Protein AF-A0A6P0IJS1-F1 (afdb_monomer)

Mean predicted aligned error: 3.38 Å

Structure (mmCIF, N/CA/C/O backbone):
data_AF-A0A6P0IJS1-F1
#
_entry.id   AF-A0A6P0IJS1-F1
#
loop_
_atom_site.group_PDB
_atom_site.id
_atom_site.type_symbol
_atom_site.label_atom_id
_atom_site.label_alt_id
_atom_site.label_comp_id
_atom_site.label_asym_id
_atom_site.label_entity_id
_atom_site.label_seq_id
_atom_site.pdbx_PDB_ins_code
_atom_site.Cartn_x
_atom_site.Cartn_y
_atom_site.Cartn_z
_atom_site.occupancy
_atom_site.B_iso_or_equiv
_atom_site.auth_seq_id
_atom_site.auth_comp_id
_atom_site.auth_asym_id
_atom_site.auth_atom_id
_atom_site.pdbx_PDB_model_num
ATOM 1 N N . MET A 1 1 ? -10.899 16.114 3.703 1.00 77.25 1 MET A N 1
ATOM 2 C CA . MET A 1 1 ? -10.492 16.138 5.123 1.00 77.25 1 MET A CA 1
ATOM 3 C C . MET A 1 1 ? -11.650 16.534 6.023 1.00 77.25 1 MET A C 1
ATOM 5 O O . MET A 1 1 ? -11.999 15.759 6.905 1.00 77.25 1 MET A O 1
ATOM 9 N N . ASP A 1 2 ? -12.315 17.650 5.733 1.00 82.38 2 ASP A N 1
ATOM 10 C CA . ASP A 1 2 ? -13.394 18.212 6.562 1.00 82.38 2 ASP A CA 1
ATOM 11 C C . ASP A 1 2 ? -14.538 17.236 6.866 1.00 82.38 2 ASP A C 1
ATOM 13 O O . ASP A 1 2 ? -14.989 17.153 8.005 1.00 82.38 2 ASP A O 1
ATOM 17 N N . HIS A 1 3 ? -14.951 16.412 5.898 1.00 88.00 3 HIS A N 1
ATOM 18 C CA . HIS A 1 3 ? -15.986 15.394 6.122 1.00 88.00 3 HIS A CA 1
ATOM 19 C C . HIS A 1 3 ? -15.585 14.326 7.154 1.00 88.00 3 HIS A C 1
ATOM 21 O O . HIS A 1 3 ? -16.423 13.889 7.944 1.00 88.00 3 HIS A O 1
ATOM 27 N N . TYR A 1 4 ? -14.312 13.914 7.189 1.00 89.75 4 TYR A N 1
ATOM 28 C CA . TYR A 1 4 ? -13.845 12.951 8.190 1.00 89.75 4 TYR A CA 1
ATOM 29 C C . TYR A 1 4 ? -13.765 13.582 9.577 1.00 89.75 4 TYR A C 1
ATOM 31 O O . TYR A 1 4 ? -14.144 12.926 10.543 1.00 89.75 4 TYR A O 1
ATOM 39 N N . GLN A 1 5 ? -13.364 14.853 9.669 1.00 91.06 5 GLN A N 1
ATOM 40 C CA . GLN A 1 5 ? -13.348 15.585 10.935 1.00 91.06 5 GLN A CA 1
ATOM 41 C C . GLN A 1 5 ? -14.765 15.809 11.484 1.00 91.06 5 GLN A C 1
ATOM 43 O O . GLN A 1 5 ? -15.019 15.579 12.663 1.00 91.06 5 GLN A O 1
ATOM 48 N N . GLN A 1 6 ? -15.716 16.198 10.631 1.00 92.62 6 GLN A N 1
ATOM 49 C CA . GLN A 1 6 ? -17.123 16.336 11.019 1.00 92.62 6 GLN A CA 1
ATOM 50 C C . GLN A 1 6 ? -17.699 15.003 11.510 1.00 92.62 6 GLN A C 1
ATOM 52 O O . GLN A 1 6 ? -18.338 14.946 12.560 1.00 92.62 6 GLN A O 1
ATOM 57 N N . SER A 1 7 ? -17.434 13.914 10.782 1.00 93.56 7 SER A N 1
ATOM 58 C CA . SER A 1 7 ? -17.892 12.586 11.186 1.00 93.56 7 SER A CA 1
ATOM 59 C C . SER A 1 7 ? -17.224 12.101 12.477 1.00 93.56 7 SER A C 1
ATOM 61 O O . SER A 1 7 ? -17.895 11.471 13.290 1.00 93.56 7 SER A O 1
ATOM 63 N N . LEU A 1 8 ? -15.941 12.409 12.696 1.00 94.56 8 LEU A N 1
ATOM 64 C CA . LEU A 1 8 ? -15.242 12.121 13.949 1.00 94.56 8 LEU A CA 1
ATOM 65 C C . LEU A 1 8 ? -15.946 12.790 15.135 1.00 94.56 8 LEU A C 1
ATOM 67 O O . LEU A 1 8 ? -16.280 12.106 16.101 1.00 94.56 8 LEU A O 1
ATOM 71 N N . ASN A 1 9 ? -16.244 14.087 15.024 1.00 95.12 9 ASN A N 1
ATOM 72 C CA . ASN A 1 9 ? -16.931 14.841 16.075 1.00 95.12 9 ASN A CA 1
ATOM 73 C C . ASN A 1 9 ? -18.305 14.230 16.406 1.00 95.12 9 ASN A C 1
ATOM 75 O O . ASN A 1 9 ? -18.663 14.097 17.575 1.00 95.12 9 ASN A O 1
ATOM 79 N N . LEU A 1 10 ? -19.063 13.805 15.387 1.00 96.06 10 LEU A N 1
ATOM 80 C CA . LEU A 1 10 ? -20.353 13.141 15.586 1.00 96.06 10 LEU A CA 1
ATOM 81 C C . LEU A 1 10 ? -20.197 11.810 16.338 1.00 96.06 10 LEU A C 1
ATOM 83 O O . LEU A 1 10 ? -20.911 11.554 17.304 1.00 96.06 10 LEU A O 1
ATOM 87 N N . HIS A 1 11 ? -19.253 10.961 15.929 1.00 96.06 11 HIS A N 1
ATOM 88 C CA . HIS A 1 11 ? -19.038 9.672 16.591 1.00 96.06 11 HIS A CA 1
ATOM 89 C C . HIS A 1 11 ? -18.528 9.826 18.030 1.00 96.06 11 HIS A C 1
ATOM 91 O O . HIS A 1 11 ? -18.897 9.014 18.877 1.00 96.06 11 HIS A O 1
ATOM 97 N N . GLN A 1 12 ? -17.751 10.876 18.325 1.00 95.31 12 GLN A N 1
ATOM 98 C CA . GLN A 1 12 ? -17.344 11.236 19.688 1.00 95.31 12 GLN A CA 1
ATOM 99 C C . GLN A 1 12 ? -18.545 11.588 20.569 1.00 95.31 12 GLN A C 1
ATOM 101 O O . GLN A 1 12 ? -18.655 11.066 21.676 1.00 95.31 12 GLN A O 1
ATOM 106 N N . GLN A 1 13 ? -19.484 12.397 20.068 1.00 96.81 13 GLN A N 1
ATOM 107 C CA . GLN A 1 13 ? -20.720 12.723 20.795 1.00 96.81 13 GLN A CA 1
ATOM 108 C C . GLN A 1 13 ? -21.586 11.484 21.068 1.00 96.81 13 GLN A C 1
ATOM 110 O O . GLN A 1 13 ? -22.277 11.424 22.080 1.00 96.81 13 GLN A O 1
ATOM 115 N N . LEU A 1 14 ? -21.531 10.493 20.176 1.00 96.75 14 LEU A N 1
ATOM 116 C CA . LEU A 1 14 ? -22.277 9.238 20.286 1.00 96.75 14 LEU A CA 1
ATOM 117 C C . LEU A 1 14 ? -21.526 8.131 21.050 1.00 96.75 14 LEU A C 1
ATOM 119 O O . LEU A 1 14 ? -22.075 7.043 21.208 1.00 96.75 14 LEU A O 1
ATOM 123 N N . GLY A 1 15 ? -20.280 8.358 21.483 1.00 95.50 15 GLY A N 1
ATOM 124 C CA . GLY A 1 15 ? -19.464 7.354 22.182 1.00 95.50 15 GLY A CA 1
ATOM 125 C C . GLY A 1 15 ? -19.104 6.118 21.342 1.00 95.50 15 GLY A C 1
ATOM 126 O O . GLY A 1 15 ? -18.872 5.041 21.886 1.00 95.50 15 GLY A O 1
ATOM 127 N N . GLN A 1 16 ? -19.079 6.233 20.011 1.00 97.00 16 GLN A N 1
ATOM 128 C CA . GLN A 1 16 ? -18.877 5.097 19.101 1.00 97.00 16 GLN A CA 1
ATOM 129 C C . GLN A 1 16 ? -17.388 4.833 18.834 1.00 97.00 16 GLN A C 1
ATOM 131 O O . GLN A 1 16 ? -16.893 5.095 17.737 1.00 97.00 16 GLN A O 1
ATOM 136 N N . ASN A 1 17 ? -16.673 4.308 19.831 1.00 97.62 17 ASN A N 1
ATOM 137 C CA . ASN A 1 17 ? -15.211 4.139 19.818 1.00 97.62 17 ASN A CA 1
ATOM 138 C C . ASN A 1 17 ? -14.652 3.460 18.559 1.00 97.62 17 ASN A C 1
ATOM 140 O O . ASN A 1 17 ? -13.644 3.912 18.016 1.00 97.62 17 ASN A O 1
ATOM 144 N N . GLU A 1 18 ? -15.307 2.415 18.052 1.00 97.25 18 GLU A N 1
ATOM 145 C CA . GLU A 1 18 ? -14.860 1.733 16.832 1.00 97.25 18 GLU A CA 1
ATOM 146 C C . GLU A 1 18 ? -14.867 2.671 15.612 1.00 97.25 18 GLU A C 1
ATOM 148 O O . GLU A 1 18 ? -13.894 2.742 14.854 1.00 97.25 18 GLU A O 1
ATOM 153 N N . ASN A 1 19 ? -15.934 3.461 15.463 1.00 97.25 19 ASN A N 1
ATOM 154 C CA . ASN A 1 19 ? -16.057 4.450 14.396 1.00 97.25 19 ASN A CA 1
ATOM 155 C C . ASN A 1 19 ? -15.086 5.617 14.594 1.00 97.25 19 ASN A C 1
ATOM 157 O O . ASN A 1 19 ? -14.505 6.089 13.619 1.00 97.25 19 ASN A O 1
ATOM 161 N N . ILE A 1 20 ? -14.867 6.056 15.836 1.00 98.00 20 ILE A N 1
ATOM 162 C CA . ILE A 1 20 ? -13.881 7.094 16.174 1.00 98.00 20 ILE A CA 1
ATOM 163 C C . ILE A 1 20 ? -12.482 6.652 15.715 1.00 98.00 20 ILE A C 1
ATOM 165 O O . ILE A 1 20 ? -11.828 7.386 14.973 1.00 98.00 20 ILE A O 1
ATOM 169 N N . ALA A 1 21 ? -12.055 5.432 16.065 1.00 98.06 21 ALA A N 1
ATOM 170 C CA . ALA A 1 21 ? -10.770 4.880 15.629 1.00 98.06 21 ALA A CA 1
ATOM 171 C C . ALA A 1 21 ? -10.661 4.827 14.096 1.00 98.06 21 ALA A C 1
ATOM 173 O O . ALA A 1 21 ?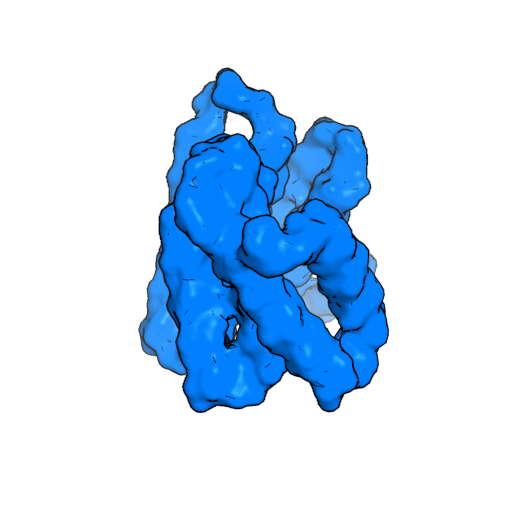 -9.662 5.258 13.518 1.00 98.06 21 ALA A O 1
ATOM 174 N N . ASN A 1 22 ? -11.717 4.372 13.415 1.00 97.38 22 ASN A N 1
ATOM 175 C CA . ASN A 1 22 ? -11.756 4.351 11.953 1.00 97.38 22 ASN A CA 1
ATOM 176 C C . ASN A 1 22 ? -11.583 5.761 11.358 1.00 97.38 22 ASN A C 1
ATOM 178 O O . ASN A 1 22 ? -10.784 5.948 10.438 1.00 97.38 22 ASN A O 1
ATOM 182 N N . ARG A 1 23 ? -12.270 6.778 11.897 1.00 97.75 23 ARG A N 1
ATOM 183 C CA . ARG A 1 23 ? -12.142 8.162 11.409 1.00 97.75 23 ARG A CA 1
ATOM 184 C C . ARG A 1 23 ? -10.746 8.724 11.601 1.00 97.75 23 ARG A C 1
ATOM 186 O O . ARG A 1 23 ? -10.221 9.306 10.655 1.00 97.75 23 ARG A O 1
ATOM 193 N N . TYR A 1 24 ? -10.125 8.483 12.747 1.00 98.56 24 TYR A N 1
ATOM 194 C CA . TYR A 1 24 ? -8.739 8.874 12.978 1.00 98.56 24 TYR A CA 1
ATOM 195 C C . TYR A 1 24 ? -7.778 8.266 11.950 1.00 98.56 24 TYR A C 1
ATOM 197 O O . TYR A 1 24 ? -7.007 8.994 11.322 1.00 98.56 24 TYR A O 1
ATOM 205 N N . ARG A 1 25 ? -7.894 6.963 11.660 1.00 98.31 25 ARG A N 1
ATOM 206 C CA . ARG A 1 25 ? -7.097 6.333 10.595 1.00 98.31 25 ARG A CA 1
ATOM 207 C C . ARG A 1 25 ? -7.374 6.943 9.219 1.00 98.31 25 ARG A C 1
ATOM 209 O O . ARG A 1 25 ? -6.444 7.152 8.443 1.00 98.31 25 ARG A O 1
ATOM 216 N N . LYS A 1 26 ? -8.635 7.236 8.882 1.00 97.94 26 LYS A N 1
ATOM 217 C CA . LYS A 1 26 ? -8.994 7.858 7.590 1.00 97.94 26 LYS A CA 1
ATOM 218 C C . LYS A 1 26 ? -8.426 9.273 7.448 1.00 97.94 26 LYS A C 1
ATOM 220 O O . LYS A 1 26 ? -7.997 9.629 6.348 1.00 97.94 26 LYS A O 1
ATOM 225 N N . ILE A 1 27 ? -8.380 10.045 8.533 1.00 98.19 27 ILE A N 1
ATOM 226 C CA . ILE A 1 27 ? -7.698 11.346 8.580 1.00 98.19 27 ILE A CA 1
ATOM 227 C C . ILE A 1 27 ? -6.200 11.145 8.330 1.00 98.19 27 ILE A C 1
ATOM 229 O O . ILE A 1 27 ? -5.675 11.718 7.377 1.00 98.19 27 ILE A O 1
ATOM 233 N N . GLY A 1 28 ? -5.546 10.247 9.071 1.00 98.12 28 GLY A N 1
ATOM 234 C CA . GLY A 1 28 ? -4.112 10.002 8.903 1.00 98.12 28 GLY A CA 1
ATOM 235 C C . GLY A 1 28 ? -3.720 9.517 7.505 1.00 98.12 28 GLY A C 1
ATOM 236 O O . GLY A 1 28 ? -2.767 10.017 6.909 1.00 98.12 28 GLY A O 1
ATOM 237 N N . ASN A 1 29 ? 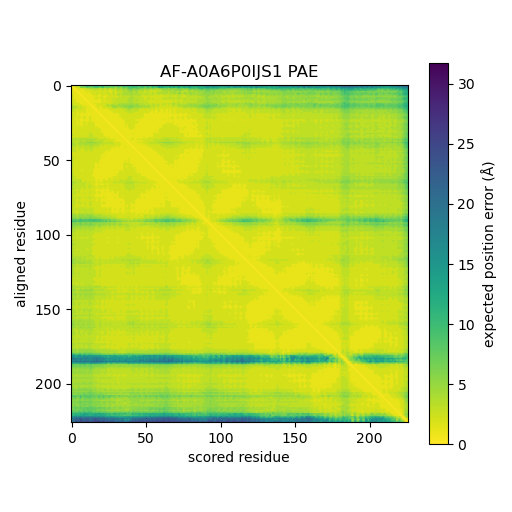-4.517 8.630 6.904 1.00 97.44 29 ASN A N 1
ATOM 238 C CA . ASN A 1 29 ? -4.325 8.214 5.513 1.00 97.44 29 ASN A CA 1
ATOM 239 C C . ASN A 1 29 ? -4.511 9.364 4.519 1.00 97.44 29 ASN A C 1
ATOM 241 O O . ASN A 1 29 ? -3.788 9.451 3.531 1.00 97.44 29 ASN A O 1
ATOM 245 N N . SER A 1 30 ? -5.460 10.262 4.770 1.00 97.25 30 SER A N 1
ATOM 246 C CA . SER A 1 30 ? -5.662 11.430 3.912 1.00 97.25 30 SER A CA 1
ATOM 247 C C . SER A 1 30 ? -4.491 12.414 4.019 1.00 97.25 30 SER A C 1
ATOM 249 O O . SER A 1 30 ? -4.073 12.963 3.005 1.00 97.25 30 SER A O 1
ATOM 251 N N . GLN A 1 31 ? -3.919 12.593 5.215 1.00 98.06 31 GLN A N 1
ATOM 252 C CA . GLN A 1 31 ? -2.675 13.344 5.433 1.00 98.06 31 GLN A CA 1
ATOM 253 C C . GLN A 1 31 ? -1.501 12.725 4.674 1.00 98.06 31 GLN A C 1
ATOM 255 O O . GLN A 1 31 ? -0.791 13.440 3.973 1.00 98.06 31 GLN A O 1
ATOM 260 N N . ARG A 1 32 ? -1.338 11.399 4.746 1.00 97.94 32 ARG A N 1
ATOM 261 C CA . ARG A 1 32 ? -0.319 10.661 3.986 1.00 97.94 32 ARG A CA 1
ATOM 262 C C . ARG A 1 32 ? -0.458 10.886 2.476 1.00 97.94 32 ARG A C 1
ATOM 264 O O . ARG A 1 32 ? 0.524 11.196 1.807 1.00 97.94 32 ARG A O 1
ATOM 271 N N . LEU A 1 33 ? -1.673 10.763 1.938 1.00 96.38 33 LEU A N 1
ATOM 272 C CA . LEU A 1 33 ? -1.940 10.979 0.512 1.00 96.38 33 LEU A CA 1
ATOM 273 C C . LEU A 1 33 ? -1.728 12.437 0.090 1.00 96.38 33 LEU A C 1
ATOM 275 O O . LEU A 1 33 ? -1.226 12.687 -1.004 1.00 96.38 33 LEU A O 1
ATOM 279 N N . LEU A 1 34 ? -2.083 13.398 0.945 1.00 97.25 34 LEU A N 1
ATOM 280 C CA . LEU A 1 34 ? -1.808 14.807 0.685 1.00 97.25 34 LEU A CA 1
ATOM 281 C C . LEU A 1 34 ? -0.297 15.058 0.662 1.00 97.25 34 LEU A C 1
ATOM 283 O O . LEU A 1 34 ? 0.207 15.584 -0.322 1.00 97.25 34 LEU A O 1
ATOM 287 N N . ALA A 1 35 ? 0.434 14.562 1.664 1.00 97.75 35 ALA A N 1
ATOM 288 C CA . ALA A 1 35 ? 1.885 14.685 1.751 1.00 97.75 35 ALA A CA 1
ATOM 289 C C . ALA A 1 35 ? 2.612 14.085 0.542 1.00 97.75 35 ALA A C 1
ATOM 291 O O . ALA A 1 35 ? 3.626 14.629 0.114 1.00 97.75 35 ALA A O 1
ATOM 292 N N . ARG A 1 36 ? 2.109 12.988 -0.042 1.00 95.81 36 ARG A N 1
ATOM 293 C CA . ARG A 1 36 ? 2.656 12.408 -1.283 1.00 95.81 36 ARG A CA 1
ATOM 294 C C . ARG A 1 36 ? 2.577 13.385 -2.463 1.00 95.81 36 ARG A C 1
ATOM 296 O O . ARG A 1 36 ? 3.493 13.426 -3.278 1.00 95.81 36 ARG A O 1
ATOM 303 N N . ASN A 1 37 ? 1.525 14.197 -2.521 1.00 95.75 37 ASN A N 1
ATOM 304 C CA . ASN A 1 37 ? 1.293 15.169 -3.591 1.00 95.75 37 ASN A CA 1
ATOM 305 C C . ASN A 1 37 ? 1.822 16.579 -3.272 1.00 95.75 37 ASN A C 1
ATOM 307 O O . ASN A 1 37 ? 1.849 17.426 -4.160 1.00 95.75 37 ASN A O 1
ATOM 311 N N . THR A 1 38 ? 2.257 16.836 -2.038 1.00 97.69 38 THR A N 1
ATOM 312 C CA . THR A 1 38 ? 2.873 18.103 -1.629 1.00 97.69 38 THR A CA 1
ATOM 313 C C . THR A 1 38 ? 4.336 18.167 -2.096 1.00 97.69 38 THR A C 1
ATOM 315 O O . THR A 1 38 ? 5.134 17.311 -1.696 1.00 97.69 38 THR A O 1
ATOM 318 N N . PRO A 1 39 ? 4.727 19.152 -2.932 1.00 95.88 39 PRO A N 1
ATOM 319 C CA . PRO A 1 39 ? 6.111 19.284 -3.392 1.00 95.88 39 PRO A CA 1
ATOM 320 C C . PRO A 1 39 ? 7.074 19.753 -2.298 1.00 95.88 39 PRO A C 1
ATOM 322 O O . PRO A 1 39 ? 8.222 19.313 -2.274 1.00 95.88 39 PRO A O 1
ATOM 325 N N . ASP A 1 40 ? 6.620 20.634 -1.400 1.00 97.81 40 ASP A N 1
ATOM 326 C CA . ASP A 1 40 ? 7.446 21.139 -0.305 1.00 97.81 40 ASP A CA 1
ATOM 327 C C . ASP A 1 40 ? 7.689 20.049 0.747 1.00 97.81 40 ASP A C 1
ATOM 329 O O . ASP A 1 40 ? 6.761 19.520 1.362 1.00 97.81 40 ASP A O 1
ATOM 333 N N . THR A 1 41 ? 8.959 19.706 0.960 1.00 96.56 41 THR A N 1
ATOM 334 C CA . THR A 1 41 ? 9.350 18.640 1.889 1.00 96.56 41 THR A CA 1
ATOM 335 C C . THR A 1 41 ? 8.978 18.963 3.335 1.00 96.56 41 THR A C 1
ATOM 337 O O . THR A 1 41 ? 8.605 18.056 4.077 1.00 96.56 41 THR A O 1
ATOM 340 N N . THR A 1 42 ? 9.054 20.228 3.753 1.00 97.19 42 THR A N 1
ATOM 341 C CA . THR A 1 42 ? 8.759 20.621 5.139 1.00 97.19 42 THR A CA 1
ATOM 342 C C . THR A 1 42 ? 7.270 20.467 5.429 1.00 97.19 42 THR A C 1
ATOM 344 O O . THR A 1 42 ? 6.889 19.863 6.432 1.00 97.19 42 THR A O 1
ATOM 347 N N . GLU A 1 43 ? 6.424 20.949 4.523 1.00 98.19 43 GLU A N 1
ATOM 348 C CA . GLU A 1 43 ? 4.975 20.804 4.584 1.00 98.19 43 GLU A CA 1
ATOM 349 C C . GLU A 1 43 ? 4.560 19.329 4.494 1.00 98.19 43 GLU A C 1
ATOM 351 O O . GLU A 1 43 ? 3.752 18.865 5.301 1.00 98.19 43 GLU A O 1
ATOM 356 N N . ALA A 1 44 ? 5.162 18.552 3.587 1.00 98.31 44 ALA A N 1
ATOM 357 C CA . ALA A 1 44 ? 4.907 17.117 3.482 1.00 98.31 44 ALA A CA 1
ATOM 358 C C . ALA A 1 44 ? 5.253 16.378 4.786 1.00 98.31 44 ALA A C 1
ATOM 360 O O . ALA A 1 44 ? 4.456 15.577 5.276 1.00 98.31 44 ALA A O 1
ATOM 361 N N . LEU A 1 45 ? 6.410 16.663 5.392 1.00 98.06 45 LEU A N 1
ATOM 362 C CA . LEU A 1 45 ? 6.799 16.074 6.676 1.00 98.06 45 LEU A CA 1
ATOM 363 C C . LEU A 1 45 ? 5.873 16.518 7.815 1.00 98.06 45 LEU A C 1
ATOM 365 O O . LEU A 1 45 ? 5.540 15.700 8.673 1.00 98.06 45 LEU A O 1
ATOM 369 N N . HIS A 1 46 ? 5.406 17.768 7.808 1.00 98.38 46 HIS A N 1
ATOM 370 C CA . HIS A 1 46 ? 4.420 18.246 8.775 1.00 98.38 46 HIS A CA 1
ATOM 371 C C . HIS A 1 46 ? 3.102 17.464 8.674 1.00 98.38 46 HIS A C 1
ATOM 373 O O . HIS A 1 46 ? 2.606 16.963 9.685 1.00 98.38 46 HIS A O 1
ATOM 379 N N . LEU A 1 47 ? 2.577 17.286 7.459 1.00 98.56 47 LEU A N 1
ATOM 380 C CA . LEU A 1 47 ? 1.380 16.484 7.197 1.00 98.56 47 LEU A CA 1
ATOM 381 C C . LEU A 1 47 ? 1.550 15.033 7.659 1.00 98.56 47 LEU A C 1
ATOM 383 O O . LEU A 1 47 ? 0.649 14.480 8.287 1.00 98.56 47 LEU A O 1
ATOM 387 N N . LEU A 1 48 ? 2.709 14.422 7.400 1.00 98.56 48 LEU A N 1
ATOM 388 C CA . LEU A 1 48 ? 3.003 13.059 7.850 1.00 98.56 48 LEU A CA 1
ATOM 389 C C . LEU A 1 48 ? 3.050 12.959 9.378 1.00 98.56 48 LEU A C 1
ATOM 391 O O . LEU A 1 48 ? 2.527 12.000 9.932 1.00 98.56 48 LEU A O 1
ATOM 395 N N . SER A 1 49 ? 3.609 13.949 10.076 1.00 98.50 49 SER A N 1
ATOM 396 C CA . SER A 1 49 ? 3.587 13.990 11.546 1.00 98.50 49 SER A CA 1
ATOM 397 C C . SER A 1 49 ? 2.168 14.120 12.109 1.00 98.50 49 SER A C 1
ATOM 399 O O . SER A 1 49 ? 1.827 13.444 13.077 1.00 98.50 49 SER A O 1
ATOM 401 N N . GLN A 1 50 ? 1.303 14.924 11.485 1.00 98.50 50 GLN A N 1
ATOM 402 C CA . GLN A 1 50 ? -0.114 14.974 11.870 1.00 98.50 50 GLN A CA 1
ATOM 403 C C . GLN A 1 50 ? -0.839 13.647 11.573 1.00 98.50 50 GLN A C 1
ATOM 405 O O . GLN A 1 50 ? -1.708 13.216 12.338 1.00 98.50 50 GLN A O 1
ATOM 410 N N . GLY A 1 51 ? -0.468 12.985 10.473 1.00 98.56 51 GLY A N 1
ATOM 411 C CA . GLY A 1 51 ? -0.992 11.673 10.108 1.00 98.56 51 GLY A CA 1
ATOM 412 C C . GLY A 1 51 ? -0.614 10.589 11.104 1.00 98.56 51 GLY A C 1
ATOM 413 O O . GLY A 1 51 ? -1.471 9.806 11.507 1.00 98.56 51 GLY A O 1
ATOM 414 N N . GLU A 1 52 ? 0.635 10.593 11.556 1.00 98.69 52 GLU A N 1
ATOM 415 C CA . GLU A 1 52 ? 1.140 9.685 12.582 1.00 98.69 52 GLU A CA 1
ATOM 416 C C . GLU A 1 52 ? 0.386 9.872 13.899 1.00 98.69 52 GLU A C 1
ATOM 418 O O . GLU A 1 52 ? -0.079 8.891 14.470 1.00 98.69 52 GLU A O 1
ATOM 423 N N . GLN A 1 53 ? 0.169 11.118 14.335 1.00 98.62 53 GLN A N 1
ATOM 424 C CA . GLN A 1 53 ? -0.632 11.410 15.530 1.00 98.62 53 GLN A CA 1
ATOM 425 C C . GLN A 1 53 ? -2.062 10.871 15.406 1.00 98.62 53 GLN A C 1
ATOM 427 O O . GLN A 1 53 ? -2.562 10.214 16.319 1.00 98.62 53 GLN A O 1
ATOM 432 N N . SER A 1 54 ? -2.707 11.100 14.259 1.00 98.56 54 SER A N 1
ATOM 433 C CA . SER A 1 54 ? -4.070 10.622 14.010 1.00 98.56 54 SER A CA 1
ATOM 434 C C . SER A 1 54 ? -4.136 9.092 14.035 1.00 98.56 54 SER A C 1
ATOM 436 O O . SER A 1 54 ? -4.993 8.516 14.699 1.00 98.56 54 SER A O 1
ATOM 438 N N . ILE A 1 55 ? -3.210 8.402 13.362 1.00 98.81 55 ILE A N 1
ATOM 439 C CA . ILE A 1 55 ? -3.167 6.933 13.379 1.00 98.81 55 ILE A CA 1
ATOM 440 C C . ILE A 1 55 ? -2.826 6.412 14.783 1.00 98.81 55 ILE A C 1
ATOM 442 O O . ILE A 1 55 ? -3.427 5.432 15.217 1.00 98.81 55 ILE A O 1
ATOM 446 N N . GLY A 1 56 ? -1.958 7.097 15.531 1.00 98.75 56 GLY A N 1
ATOM 447 C CA . GLY A 1 56 ? -1.666 6.795 16.933 1.00 98.75 56 GLY A CA 1
ATOM 448 C C . GLY A 1 56 ? -2.927 6.781 17.801 1.00 98.75 56 GLY A C 1
ATOM 449 O O . GLY A 1 56 ? -3.183 5.796 18.492 1.00 98.75 56 GLY A O 1
ATOM 450 N N . GLN A 1 57 ? -3.790 7.795 17.673 1.00 98.69 57 GLN A N 1
ATOM 451 C CA . GLN A 1 57 ? -5.082 7.828 18.374 1.00 98.69 57 GLN A CA 1
ATOM 452 C C . GLN A 1 57 ? -5.997 6.665 17.962 1.00 98.69 57 GLN A C 1
ATOM 454 O O . GLN A 1 57 ? -6.658 6.055 18.806 1.00 98.69 57 GLN A O 1
ATOM 459 N N . ALA A 1 58 ? -6.018 6.308 16.673 1.00 98.69 58 ALA A N 1
ATOM 460 C CA . ALA A 1 58 ? -6.763 5.142 16.204 1.00 98.69 58 ALA A CA 1
ATOM 461 C C . ALA A 1 58 ? -6.253 3.840 16.848 1.00 98.69 58 ALA A C 1
ATOM 463 O O . ALA A 1 58 ? -7.062 3.013 17.280 1.00 98.69 58 ALA A O 1
ATOM 464 N N . ILE A 1 59 ? -4.927 3.670 16.941 1.00 98.69 59 ILE A N 1
ATOM 465 C CA . ILE A 1 59 ? -4.284 2.517 17.583 1.00 98.69 59 ILE A CA 1
ATOM 466 C C . ILE A 1 59 ? -4.678 2.457 19.058 1.00 98.69 59 ILE A C 1
ATOM 468 O O . ILE A 1 59 ? -5.190 1.424 19.486 1.00 98.69 59 ILE A O 1
ATOM 472 N N . GLU A 1 60 ? -4.523 3.544 19.813 1.00 98.62 60 GLU A N 1
ATOM 473 C CA . GLU A 1 60 ? -4.863 3.598 21.242 1.00 98.62 60 GLU A CA 1
ATOM 474 C C . GLU A 1 60 ? -6.310 3.175 21.509 1.00 98.62 60 GLU A C 1
ATOM 476 O O . GLU A 1 60 ? -6.555 2.261 22.300 1.00 98.62 60 GLU A O 1
ATOM 481 N N . ILE A 1 61 ? -7.269 3.763 20.786 1.00 98.62 61 ILE A N 1
ATOM 482 C CA . ILE A 1 61 ? -8.691 3.431 20.934 1.00 98.62 61 ILE A CA 1
ATOM 483 C C . ILE A 1 61 ? -8.939 1.965 20.570 1.00 98.62 61 ILE A C 1
ATOM 485 O O . ILE A 1 61 ? -9.616 1.245 21.306 1.00 98.62 61 ILE A O 1
ATOM 489 N N . SER A 1 62 ? -8.385 1.499 19.448 1.00 98.50 62 SER A N 1
ATOM 490 C CA . SER A 1 62 ? -8.588 0.121 18.991 1.00 98.50 62 SER A CA 1
ATOM 491 C C . SER A 1 62 ? -7.974 -0.922 19.929 1.00 98.50 62 SER A C 1
ATOM 493 O O . SER A 1 62 ? -8.550 -1.996 20.084 1.00 98.50 62 SER A O 1
ATOM 495 N N . LYS A 1 63 ? -6.855 -0.611 20.596 1.00 98.25 63 LYS A N 1
ATOM 496 C CA . LYS A 1 63 ? -6.240 -1.476 21.614 1.00 98.25 63 LYS A CA 1
ATOM 497 C C . LYS A 1 63 ? -7.048 -1.487 22.903 1.00 98.25 63 LYS A C 1
ATOM 499 O O . LYS A 1 63 ? -7.313 -2.562 23.427 1.00 98.25 63 LYS A O 1
ATOM 504 N N . ALA A 1 64 ? -7.485 -0.321 23.380 1.00 98.38 64 ALA A N 1
ATOM 505 C CA . ALA A 1 64 ? -8.263 -0.205 24.614 1.00 98.38 64 ALA A CA 1
ATOM 506 C C . ALA A 1 64 ? -9.612 -0.946 24.558 1.00 98.38 64 ALA A C 1
ATOM 508 O O . ALA A 1 64 ? -10.128 -1.356 25.593 1.00 98.38 64 ALA A O 1
ATOM 509 N N . ASN A 1 65 ? -10.172 -1.124 23.358 1.00 98.00 65 ASN A N 1
ATOM 510 C CA . ASN A 1 65 ? -11.466 -1.775 23.141 1.00 98.00 65 ASN A CA 1
ATOM 511 C C . ASN A 1 65 ? -11.350 -3.138 22.422 1.00 98.00 65 ASN A C 1
ATOM 513 O O . ASN A 1 65 ? -12.361 -3.699 22.015 1.00 98.00 65 ASN A O 1
ATOM 517 N N . ASP A 1 66 ? -10.129 -3.649 22.231 1.00 97.62 66 ASP A N 1
ATOM 518 C CA . ASP A 1 66 ? -9.820 -4.915 21.549 1.00 97.62 66 ASP A CA 1
ATOM 519 C C . ASP A 1 66 ? -10.399 -5.084 20.124 1.00 97.62 66 ASP A C 1
ATOM 521 O O . ASP A 1 66 ? -10.718 -6.179 19.664 1.00 97.62 66 ASP A O 1
ATOM 525 N N . TYR A 1 67 ? -10.493 -3.990 19.364 1.00 98.00 67 TYR A N 1
ATOM 526 C CA . TYR A 1 67 ? -10.937 -4.016 17.968 1.00 98.00 67 TYR A CA 1
ATOM 527 C C . TYR A 1 67 ? -9.822 -4.516 17.037 1.00 98.00 67 TYR A C 1
ATOM 529 O O . TYR A 1 67 ? -9.168 -3.718 16.361 1.00 98.00 67 TYR A O 1
ATOM 537 N N . LYS A 1 68 ? -9.586 -5.834 16.990 1.00 97.81 68 LYS A N 1
ATOM 538 C CA . LYS A 1 68 ? -8.472 -6.452 16.240 1.00 97.81 68 LYS A CA 1
ATOM 539 C C . LYS A 1 68 ? -8.414 -6.064 14.762 1.00 97.81 68 LYS A C 1
ATOM 541 O O . LYS A 1 68 ? -7.346 -5.700 14.282 1.00 97.81 68 LYS A O 1
ATOM 546 N N . ALA A 1 69 ? -9.549 -6.063 14.062 1.00 96.31 69 ALA A N 1
ATOM 547 C CA . ALA A 1 69 ? -9.591 -5.661 12.654 1.00 96.31 69 ALA A CA 1
ATOM 548 C C . ALA A 1 69 ? -9.167 -4.192 12.470 1.00 96.31 69 ALA A C 1
ATOM 550 O O . ALA A 1 69 ? -8.420 -3.859 11.550 1.00 96.31 69 ALA A O 1
ATOM 551 N N . ASN A 1 70 ? -9.578 -3.298 13.377 1.00 97.38 70 ASN A N 1
ATOM 552 C CA . ASN A 1 70 ? -9.117 -1.910 13.357 1.00 97.38 70 ASN A CA 1
ATOM 553 C C . ASN A 1 70 ? -7.630 -1.803 13.698 1.00 97.38 70 ASN A C 1
ATOM 555 O O . ASN A 1 70 ? -6.929 -1.079 13.003 1.00 97.38 70 ASN A O 1
ATOM 559 N N . GLN A 1 71 ? -7.138 -2.532 14.706 1.00 98.50 71 GLN A N 1
ATOM 560 C CA . GLN A 1 71 ? -5.707 -2.572 15.031 1.00 98.50 71 GLN A CA 1
ATOM 561 C C . GLN A 1 71 ? -4.889 -2.965 13.799 1.00 98.50 71 GLN A C 1
ATOM 563 O O . GLN A 1 71 ? -3.943 -2.262 13.456 1.00 98.50 71 GLN A O 1
ATOM 568 N N . ALA A 1 72 ? -5.307 -4.015 13.090 1.00 98.44 72 ALA A N 1
ATOM 569 C CA . ALA A 1 72 ? -4.643 -4.494 11.888 1.00 98.44 72 ALA A CA 1
ATOM 570 C C . ALA A 1 72 ? -4.512 -3.390 10.826 1.00 98.44 72 ALA A C 1
ATOM 572 O O . ALA A 1 72 ? -3.406 -3.023 10.436 1.00 98.44 72 ALA A O 1
ATOM 573 N N . ASN A 1 73 ? -5.642 -2.775 10.465 1.00 97.81 73 ASN A N 1
ATOM 574 C CA . ASN A 1 73 ? -5.704 -1.669 9.508 1.00 97.81 73 ASN A CA 1
ATOM 575 C C . ASN A 1 73 ? -4.939 -0.413 9.964 1.00 97.81 73 ASN A C 1
ATOM 577 O O . ASN A 1 73 ? -4.473 0.375 9.143 1.00 97.81 73 ASN A O 1
ATOM 581 N N . ASN A 1 74 ? -4.881 -0.150 11.271 1.00 98.56 74 ASN A N 1
ATOM 582 C CA . ASN A 1 74 ? -4.167 1.002 11.815 1.00 98.56 74 ASN A CA 1
ATOM 583 C C . ASN A 1 74 ? -2.651 0.789 11.722 1.00 98.56 74 ASN A C 1
ATOM 585 O O . ASN A 1 74 ? -1.933 1.705 11.329 1.00 98.56 74 ASN A O 1
ATOM 589 N N . TYR A 1 75 ? -2.179 -0.420 12.032 1.00 98.81 75 TYR A N 1
ATOM 590 C CA . TYR A 1 75 ? -0.772 -0.789 11.920 1.00 98.81 75 TYR A CA 1
ATOM 591 C C . TYR A 1 75 ? -0.288 -0.786 10.463 1.00 98.81 75 TYR A C 1
ATOM 593 O O . TYR A 1 75 ? 0.754 -0.194 10.181 1.00 98.81 75 TYR A O 1
ATOM 601 N N . THR A 1 76 ? -1.055 -1.333 9.511 1.00 98.31 76 THR A N 1
ATOM 602 C CA . THR A 1 76 ? -0.672 -1.251 8.087 1.00 98.31 76 THR A CA 1
ATOM 603 C C . THR A 1 76 ? -0.631 0.196 7.587 1.00 98.31 76 THR A C 1
ATOM 605 O O . THR A 1 76 ? 0.344 0.602 6.950 1.00 98.31 76 THR A O 1
ATOM 608 N N . ALA A 1 77 ? -1.620 1.019 7.959 1.00 98.44 77 ALA A N 1
ATOM 609 C CA . ALA A 1 77 ? -1.644 2.441 7.619 1.00 98.44 77 ALA A CA 1
ATOM 610 C C . ALA A 1 77 ? -0.437 3.205 8.189 1.00 98.44 77 ALA A C 1
ATOM 612 O O . ALA A 1 77 ? 0.116 4.072 7.507 1.00 98.44 77 ALA A O 1
ATOM 613 N N . LEU A 1 78 ? -0.013 2.881 9.415 1.00 98.81 78 LEU A N 1
ATOM 614 C CA . LEU A 1 78 ? 1.164 3.488 10.031 1.00 98.81 78 LEU A CA 1
ATOM 615 C C . LEU A 1 78 ? 2.452 3.077 9.306 1.00 98.81 78 LEU A C 1
ATOM 617 O O . LEU A 1 78 ? 3.284 3.935 9.022 1.00 98.81 78 LEU A O 1
ATOM 621 N N . GLY A 1 79 ? 2.580 1.804 8.917 1.00 98.62 79 GLY A N 1
ATOM 622 C CA . GLY A 1 79 ? 3.670 1.338 8.057 1.00 98.62 79 GLY A CA 1
ATOM 623 C C . GLY A 1 79 ? 3.746 2.156 6.765 1.00 98.62 79 GLY A C 1
ATOM 624 O O . GLY A 1 79 ? 4.752 2.805 6.488 1.00 98.62 79 GLY A O 1
ATOM 625 N N . LEU A 1 80 ? 2.649 2.243 6.012 1.00 98.56 80 LEU A N 1
ATOM 626 C CA . LEU A 1 80 ? 2.614 3.037 4.779 1.00 98.56 80 LEU A CA 1
ATOM 627 C C . LEU A 1 80 ? 2.947 4.518 5.012 1.00 98.56 80 LEU A C 1
ATOM 629 O O . LEU A 1 80 ? 3.593 5.133 4.163 1.00 98.56 80 LEU A O 1
ATOM 633 N N . LEU A 1 81 ? 2.568 5.104 6.150 1.00 98.75 81 LEU A N 1
ATOM 634 C CA . LEU A 1 81 ? 2.968 6.468 6.503 1.00 98.75 81 LEU A CA 1
ATOM 635 C C . LEU A 1 81 ? 4.489 6.603 6.642 1.00 98.75 81 LEU A C 1
ATOM 637 O O . LEU A 1 81 ? 5.062 7.548 6.095 1.00 98.75 81 LEU A O 1
ATOM 641 N N . TYR A 1 82 ? 5.148 5.649 7.302 1.00 98.69 82 TYR A N 1
ATOM 642 C CA . TYR A 1 82 ? 6.608 5.624 7.395 1.00 98.69 82 TYR A CA 1
ATOM 643 C C . TYR A 1 82 ? 7.279 5.480 6.026 1.00 98.69 82 TYR A C 1
ATOM 645 O O . TYR A 1 82 ? 8.266 6.168 5.779 1.00 98.69 82 TYR A O 1
ATOM 653 N N . SER A 1 83 ? 6.722 4.697 5.094 1.00 98.31 83 SER A N 1
ATOM 654 C CA . SER A 1 83 ? 7.264 4.630 3.724 1.00 98.31 83 SER A CA 1
ATOM 655 C C . SER A 1 83 ? 7.229 5.984 3.001 1.00 98.31 83 SER A C 1
ATOM 657 O O . SER A 1 83 ? 8.207 6.373 2.360 1.00 98.31 83 SER A O 1
ATOM 659 N N . GLU A 1 84 ? 6.152 6.761 3.160 1.00 98.06 84 GLU A N 1
ATOM 660 C CA . GLU A 1 84 ? 6.067 8.096 2.555 1.00 98.06 84 GLU A CA 1
ATOM 661 C C . GLU A 1 84 ? 6.999 9.093 3.243 1.00 98.06 84 GLU A C 1
ATOM 663 O O . GLU A 1 84 ? 7.552 9.973 2.587 1.00 98.06 84 GLU A O 1
ATOM 668 N N . ARG A 1 85 ? 7.240 8.942 4.549 1.00 98.12 85 ARG A N 1
ATOM 669 C CA . ARG A 1 85 ? 8.262 9.725 5.253 1.00 98.12 85 ARG A CA 1
ATOM 670 C C . ARG A 1 85 ? 9.661 9.392 4.749 1.00 98.12 85 ARG A C 1
ATOM 672 O O . ARG A 1 85 ? 10.415 10.306 4.433 1.00 98.12 85 ARG A O 1
ATOM 679 N N . LEU A 1 86 ? 9.985 8.110 4.608 1.00 98.06 86 LEU A N 1
ATOM 680 C CA . LEU A 1 86 ? 11.263 7.632 4.080 1.00 98.06 86 LEU A CA 1
ATOM 681 C C . LEU A 1 86 ? 11.542 8.158 2.666 1.00 98.06 86 LEU A C 1
ATOM 683 O O . LEU A 1 86 ? 12.675 8.528 2.375 1.00 98.06 86 LEU A O 1
ATOM 687 N N . ARG A 1 87 ? 10.511 8.301 1.820 1.00 96.31 87 ARG A N 1
ATOM 688 C CA . ARG A 1 87 ? 10.620 8.941 0.494 1.00 96.31 87 ARG A CA 1
ATOM 689 C C . ARG A 1 87 ? 11.113 10.397 0.559 1.00 96.31 87 ARG A C 1
ATOM 691 O O . ARG A 1 87 ? 11.678 10.896 -0.409 1.00 96.31 87 ARG A O 1
ATOM 698 N N . ARG A 1 88 ? 10.860 11.101 1.668 1.00 95.44 88 ARG A N 1
ATOM 699 C CA . ARG A 1 88 ? 11.178 12.529 1.855 1.00 95.44 88 ARG A CA 1
ATOM 700 C C . ARG A 1 88 ? 12.500 12.774 2.573 1.00 95.44 88 ARG A C 1
ATOM 702 O O . ARG A 1 88 ? 13.030 13.881 2.491 1.00 95.44 88 ARG A O 1
ATOM 709 N N . LEU A 1 89 ? 13.005 11.784 3.304 1.00 94.12 89 LEU A N 1
ATOM 710 C CA . LEU A 1 89 ? 14.227 11.936 4.082 1.00 94.12 89 LEU A CA 1
ATOM 711 C C . LEU A 1 89 ? 15.467 11.829 3.182 1.00 94.12 89 LEU A C 1
ATOM 713 O O . LEU A 1 89 ? 15.499 11.007 2.266 1.00 94.12 89 LEU A O 1
ATOM 717 N N . PRO A 1 90 ? 16.517 12.626 3.443 1.00 92.38 90 PRO A N 1
ATOM 718 C CA . PRO A 1 90 ? 17.792 12.441 2.769 1.00 92.38 90 PRO A CA 1
ATOM 719 C C . PRO A 1 90 ? 18.425 11.104 3.183 1.00 92.38 90 PRO A C 1
ATOM 721 O O . PRO A 1 90 ? 18.266 10.653 4.317 1.00 92.38 90 PRO A O 1
ATOM 724 N N . SER A 1 91 ? 19.201 10.485 2.291 1.00 89.69 91 SER A N 1
ATOM 725 C CA . SER A 1 91 ? 19.780 9.147 2.508 1.00 89.69 91 SER A CA 1
ATOM 726 C C . SER A 1 91 ? 20.740 9.049 3.702 1.00 89.69 91 SER A C 1
ATOM 728 O O . SER A 1 91 ? 21.069 7.952 4.135 1.00 89.69 91 SER A O 1
ATOM 730 N N . ASN A 1 92 ? 21.208 10.180 4.233 1.00 91.06 92 ASN A N 1
ATOM 731 C CA . ASN A 1 92 ? 22.070 10.269 5.412 1.00 91.06 92 ASN A CA 1
ATOM 732 C C . ASN A 1 92 ? 21.333 10.788 6.662 1.00 91.06 92 ASN A C 1
ATOM 734 O O . ASN A 1 92 ? 21.985 11.190 7.627 1.00 91.06 92 ASN A O 1
ATOM 738 N N . HIS A 1 93 ? 19.995 10.830 6.649 1.00 94.81 93 HIS A N 1
ATOM 739 C CA . HIS A 1 93 ? 19.221 11.294 7.795 1.00 94.81 93 HIS A CA 1
ATOM 740 C C . HIS A 1 93 ? 19.474 10.390 9.018 1.00 94.81 93 HIS A C 1
ATOM 742 O O . HIS A 1 93 ? 19.378 9.168 8.895 1.00 94.81 93 HIS A O 1
ATOM 748 N N . PRO A 1 94 ? 19.750 10.943 10.214 1.00 95.69 94 PRO A N 1
ATOM 749 C CA . PRO A 1 94 ? 20.153 10.144 11.376 1.00 95.69 94 PRO A CA 1
ATOM 750 C C . PRO A 1 94 ? 19.073 9.169 11.863 1.00 95.69 94 PRO A C 1
ATOM 752 O O . PRO A 1 94 ? 19.400 8.136 12.435 1.00 95.69 94 PRO A O 1
ATOM 755 N N . THR A 1 95 ? 17.794 9.467 11.620 1.00 96.00 95 THR A N 1
ATOM 756 C CA . THR A 1 95 ? 16.675 8.594 12.019 1.00 96.00 95 THR A CA 1
ATOM 757 C C . THR A 1 95 ? 16.323 7.535 10.974 1.00 96.00 95 THR A C 1
ATOM 759 O O . THR A 1 95 ? 15.407 6.755 11.203 1.00 96.00 95 THR A O 1
ATOM 762 N N . LEU A 1 96 ? 17.008 7.485 9.823 1.00 96.12 96 LEU A N 1
ATOM 763 C CA . LEU A 1 96 ? 16.647 6.578 8.729 1.00 96.12 96 LEU A CA 1
ATOM 764 C C . LEU A 1 96 ? 16.521 5.104 9.176 1.00 96.12 96 LEU A C 1
ATOM 766 O O . LEU A 1 96 ? 15.496 4.507 8.852 1.00 96.12 96 LEU A O 1
ATOM 770 N N . PRO A 1 97 ? 17.462 4.527 9.958 1.00 97.38 97 PRO A N 1
ATOM 771 C CA . PRO A 1 97 ? 17.346 3.135 10.402 1.00 97.38 97 PRO A CA 1
ATOM 772 C C . PRO A 1 97 ? 16.102 2.888 11.261 1.00 97.38 97 PRO A C 1
ATOM 774 O O . PRO A 1 97 ? 15.382 1.921 11.037 1.00 97.38 97 PRO A O 1
ATOM 777 N N . GLU A 1 98 ? 15.807 3.803 12.186 1.00 97.88 98 GLU A N 1
ATOM 778 C CA . GLU A 1 98 ? 14.619 3.731 13.041 1.00 97.88 98 GLU A CA 1
ATOM 779 C C . GLU A 1 98 ? 13.333 3.824 12.209 1.00 97.88 98 GLU A C 1
ATOM 781 O O . GLU A 1 98 ? 12.397 3.065 12.421 1.00 97.88 98 GLU A O 1
ATOM 786 N N . GLN A 1 99 ? 13.272 4.720 11.220 1.00 98.06 99 GLN A N 1
ATOM 787 C CA . GLN A 1 99 ? 12.082 4.869 10.374 1.00 98.06 99 GLN A CA 1
ATOM 788 C C . GLN A 1 99 ? 11.854 3.639 9.472 1.00 98.06 99 GLN A C 1
ATOM 790 O O . GLN A 1 99 ? 10.704 3.290 9.205 1.00 98.06 99 GLN A O 1
ATOM 795 N N . ILE A 1 100 ? 12.924 2.967 9.029 1.00 98.31 100 ILE A N 1
ATOM 796 C CA . ILE A 1 100 ? 12.839 1.683 8.313 1.00 98.31 100 ILE A CA 1
ATOM 797 C C . ILE A 1 100 ? 12.304 0.594 9.248 1.00 98.31 100 ILE A C 1
ATOM 799 O O . ILE A 1 100 ? 11.343 -0.087 8.898 1.00 98.31 100 ILE A O 1
ATOM 803 N N . GLU A 1 101 ? 12.851 0.479 10.458 1.00 98.50 101 GLU A N 1
ATOM 804 C CA . GLU A 1 101 ? 12.369 -0.480 11.460 1.00 98.50 101 GLU A CA 1
ATOM 805 C C . GLU A 1 101 ? 10.888 -0.252 11.796 1.00 98.50 101 GLU A C 1
ATOM 807 O O . GLU A 1 101 ? 10.111 -1.205 11.892 1.00 98.50 101 GLU A O 1
ATOM 812 N N . GLN A 1 102 ? 10.467 1.011 11.914 1.00 98.62 102 GLN A N 1
ATOM 813 C CA . GLN A 1 102 ? 9.070 1.367 12.138 1.00 98.62 102 GLN A CA 1
ATOM 814 C C . GLN A 1 102 ? 8.177 0.976 10.956 1.00 98.62 102 GLN A C 1
ATOM 816 O O . GLN A 1 102 ? 7.094 0.432 11.177 1.00 98.62 102 GLN A O 1
ATOM 821 N N . PHE A 1 103 ? 8.606 1.198 9.711 1.00 98.75 103 PHE A N 1
ATOM 822 C CA . PHE A 1 103 ? 7.884 0.707 8.534 1.00 98.75 103 PHE A CA 1
ATOM 823 C C . PHE A 1 103 ? 7.667 -0.811 8.620 1.00 98.75 103 PHE A C 1
ATOM 825 O O . PHE A 1 103 ? 6.522 -1.270 8.549 1.00 98.75 103 PHE A O 1
ATOM 832 N N . GLU A 1 104 ? 8.742 -1.571 8.841 1.00 98.62 104 GLU A N 1
ATOM 833 C CA . GLU A 1 104 ? 8.715 -3.036 8.824 1.00 98.62 104 GLU A CA 1
ATOM 834 C C . GLU A 1 104 ? 7.916 -3.638 9.976 1.00 98.62 104 GLU A C 1
ATOM 836 O O . GLU A 1 104 ? 7.087 -4.530 9.768 1.00 98.62 104 GLU A O 1
ATOM 841 N N . THR A 1 105 ? 8.108 -3.110 11.182 1.00 98.69 105 THR A N 1
ATOM 842 C CA . THR A 1 105 ? 7.400 -3.562 12.381 1.00 98.69 105 THR A CA 1
ATOM 843 C C . THR A 1 105 ? 5.900 -3.337 12.240 1.00 98.69 105 THR A C 1
ATOM 845 O O . THR A 1 105 ? 5.110 -4.259 12.455 1.00 98.69 105 THR A O 1
ATOM 848 N N . ASN A 1 106 ? 5.489 -2.132 11.834 1.00 98.81 106 ASN A N 1
ATOM 849 C CA . ASN A 1 106 ? 4.075 -1.781 11.777 1.00 98.81 106 ASN A CA 1
ATOM 850 C C . ASN A 1 106 ? 3.332 -2.568 10.692 1.00 98.81 106 ASN A C 1
ATOM 852 O O . ASN A 1 106 ? 2.285 -3.149 10.988 1.00 98.81 106 ASN A O 1
ATOM 856 N N . TYR A 1 107 ? 3.865 -2.678 9.467 1.00 98.31 107 TYR A N 1
ATOM 857 C CA . TYR A 1 107 ? 3.164 -3.485 8.464 1.00 98.31 107 TYR A CA 1
ATOM 858 C C . TYR A 1 107 ? 3.120 -4.963 8.878 1.00 98.31 107 TYR A C 1
ATOM 860 O O . TYR A 1 107 ? 2.079 -5.599 8.734 1.00 98.31 107 TYR A O 1
ATOM 868 N N . THR A 1 108 ? 4.195 -5.508 9.461 1.00 98.62 108 THR A N 1
ATOM 869 C CA . THR A 1 108 ? 4.239 -6.915 9.895 1.00 98.62 108 THR A CA 1
ATOM 870 C C . THR A 1 108 ? 3.187 -7.207 10.962 1.00 98.62 108 THR A C 1
ATOM 872 O O . THR A 1 108 ? 2.476 -8.210 10.866 1.00 98.62 108 THR A O 1
ATOM 875 N N . MET A 1 109 ? 3.027 -6.319 11.948 1.00 98.56 109 MET A N 1
ATOM 876 C CA . MET A 1 109 ? 1.971 -6.435 12.958 1.00 98.56 109 MET A CA 1
ATOM 877 C C . MET A 1 109 ? 0.578 -6.421 12.325 1.00 98.56 109 MET A C 1
ATOM 879 O O . MET A 1 109 ? -0.250 -7.277 12.639 1.00 98.56 109 MET A O 1
ATOM 883 N N . GLY A 1 110 ? 0.327 -5.481 11.410 1.00 98.69 110 GLY A N 1
ATOM 884 C CA . GLY A 1 110 ? -0.958 -5.371 10.727 1.00 98.69 110 GLY A CA 1
ATOM 885 C C . GLY A 1 110 ? -1.308 -6.627 9.927 1.00 98.69 110 GLY A C 1
ATOM 886 O O . GLY A 1 110 ? -2.383 -7.199 10.102 1.00 98.69 110 GLY A O 1
ATOM 887 N N . LEU A 1 111 ? -0.366 -7.117 9.117 1.00 98.56 111 LEU A N 1
ATOM 888 C CA . LEU A 1 111 ? -0.546 -8.333 8.322 1.00 98.56 111 LEU A CA 1
ATOM 889 C C . LEU A 1 111 ? -0.712 -9.590 9.187 1.00 98.56 111 LEU A C 1
ATOM 891 O O . LEU A 1 111 ? -1.460 -10.488 8.804 1.00 98.56 111 LEU A O 1
ATOM 895 N N . THR A 1 112 ? -0.043 -9.660 10.341 1.00 98.62 112 THR A N 1
ATOM 896 C CA . THR A 1 112 ? -0.182 -10.778 11.291 1.00 98.62 112 THR A CA 1
ATOM 897 C C . THR A 1 112 ? -1.599 -10.837 11.851 1.00 98.62 112 THR A C 1
ATOM 899 O O . THR A 1 112 ? -2.233 -11.889 11.804 1.00 98.62 112 THR A O 1
ATOM 902 N N . LEU A 1 113 ? -2.144 -9.697 12.281 1.00 98.62 113 LEU A N 1
ATOM 903 C CA . LEU A 1 113 ? -3.519 -9.618 12.775 1.00 98.62 113 LEU A CA 1
ATOM 904 C C . LEU A 1 113 ? -4.547 -9.983 11.693 1.00 98.62 113 LEU A C 1
ATOM 906 O O . LEU A 1 113 ? -5.509 -10.690 11.983 1.00 98.62 113 LEU A O 1
ATOM 910 N N . LEU A 1 114 ? -4.351 -9.555 10.439 1.00 98.50 114 LEU A N 1
ATOM 911 C CA . LEU A 1 114 ? -5.244 -9.954 9.341 1.00 98.50 114 LEU A CA 1
ATOM 912 C C . LEU A 1 114 ? -5.201 -11.468 9.089 1.00 98.50 114 LEU A C 1
ATOM 914 O O . LEU A 1 114 ? -6.249 -12.068 8.843 1.00 98.50 114 LEU A O 1
ATOM 918 N N . SER A 1 115 ? -4.022 -12.095 9.189 1.00 98.00 115 SER A N 1
ATOM 919 C CA . SER A 1 115 ? -3.894 -13.556 9.115 1.00 98.00 115 SER A CA 1
ATOM 920 C C . SER A 1 115 ? -4.660 -14.252 10.238 1.00 98.00 115 SER A C 1
ATOM 922 O O . SER A 1 115 ? -5.407 -15.190 9.973 1.00 98.00 115 SER A O 1
ATOM 924 N N . GLU A 1 116 ? -4.509 -13.786 11.480 1.00 98.25 116 GLU A N 1
ATOM 925 C CA . GLU A 1 116 ? -5.200 -14.346 12.651 1.00 98.25 116 GLU A CA 1
ATOM 926 C C . GLU A 1 116 ? -6.727 -14.231 12.541 1.00 98.25 116 GLU A C 1
ATOM 928 O O . GLU A 1 116 ? -7.453 -15.120 12.981 1.00 98.25 116 GLU A O 1
ATOM 933 N N . LEU A 1 117 ? -7.217 -13.163 11.909 1.00 98.25 117 LEU A N 1
ATOM 934 C CA . LEU A 1 117 ? -8.641 -12.938 11.650 1.00 98.25 117 LEU A CA 1
ATOM 935 C C . LEU A 1 117 ? -9.167 -13.684 10.411 1.00 98.25 117 LEU A C 1
ATOM 937 O O . LEU A 1 117 ? -10.363 -13.625 10.129 1.00 98.25 117 LEU A O 1
ATOM 941 N N . GLY A 1 118 ? -8.301 -14.357 9.646 1.00 97.94 118 GLY A N 1
ATOM 942 C CA . GLY A 1 118 ? -8.672 -15.012 8.388 1.00 97.94 118 GLY A CA 1
ATOM 943 C C . GLY A 1 118 ? -9.059 -14.038 7.266 1.00 97.94 118 GLY A C 1
ATOM 944 O O . GLY A 1 118 ? -9.695 -14.442 6.291 1.00 97.94 118 GLY A O 1
ATOM 945 N N . GLN A 1 119 ? -8.683 -12.760 7.370 1.00 97.69 119 GLN A N 1
ATOM 946 C CA . GLN A 1 119 ? -8.989 -11.717 6.385 1.00 97.69 119 GLN A CA 1
ATOM 947 C C . GLN A 1 119 ? -7.998 -11.760 5.212 1.00 97.69 119 GLN A C 1
ATOM 949 O O . GLN A 1 119 ? -7.224 -10.831 4.989 1.00 97.69 119 GLN A O 1
ATOM 954 N N . LEU A 1 120 ? -8.001 -12.866 4.461 1.00 97.31 120 LEU A N 1
ATOM 955 C CA . LEU A 1 120 ? -6.980 -13.144 3.442 1.00 97.31 120 LEU A CA 1
ATOM 956 C C . LEU A 1 120 ? -6.959 -12.116 2.302 1.00 97.31 120 LEU A C 1
ATOM 958 O O . LEU A 1 120 ? -5.881 -11.707 1.878 1.00 97.31 120 LEU A O 1
ATOM 962 N N . VAL A 1 121 ? -8.131 -11.680 1.826 1.00 97.94 121 VAL A N 1
ATOM 963 C CA . VAL A 1 121 ? -8.229 -10.683 0.743 1.00 97.94 121 VAL A CA 1
ATOM 964 C C . VAL A 1 121 ? -7.753 -9.313 1.221 1.00 97.94 121 VAL A C 1
ATOM 966 O O . VAL A 1 121 ? -6.904 -8.725 0.560 1.00 97.94 121 VAL A O 1
ATOM 969 N N . ASP A 1 122 ? -8.218 -8.850 2.387 1.00 97.56 122 ASP A N 1
ATOM 970 C CA . ASP A 1 122 ? -7.779 -7.568 2.957 1.00 97.56 122 ASP A CA 1
ATOM 971 C C . ASP A 1 122 ? -6.258 -7.580 3.180 1.00 97.56 122 ASP A C 1
ATOM 973 O O . ASP A 1 122 ? -5.557 -6.640 2.818 1.00 97.56 122 ASP A O 1
ATOM 977 N N . ARG A 1 123 ? -5.713 -8.695 3.686 1.00 98.38 123 ARG A N 1
ATOM 978 C CA . ARG A 1 123 ? -4.265 -8.885 3.837 1.00 98.38 123 ARG A CA 1
ATOM 979 C C . ARG A 1 123 ? -3.527 -8.774 2.505 1.00 98.38 123 ARG A C 1
ATOM 981 O O . ARG A 1 123 ? -2.481 -8.137 2.452 1.00 98.38 123 ARG A O 1
ATOM 988 N N . ALA A 1 124 ? -4.044 -9.393 1.446 1.00 98.69 124 ALA A N 1
ATOM 989 C CA . ALA A 1 124 ? -3.438 -9.343 0.119 1.00 98.69 124 ALA A CA 1
ATOM 990 C C . ALA A 1 124 ? -3.463 -7.931 -0.491 1.00 98.69 124 ALA A C 1
ATOM 992 O O . ALA A 1 124 ? -2.507 -7.555 -1.169 1.00 98.69 124 ALA A O 1
ATOM 993 N N . GLU A 1 125 ? -4.510 -7.141 -0.242 1.00 98.56 125 GLU A N 1
ATOM 994 C CA . GLU A 1 125 ? -4.558 -5.727 -0.640 1.00 98.56 125 GLU A CA 1
ATOM 995 C C . GLU A 1 125 ? -3.466 -4.917 0.068 1.00 98.56 125 GLU A C 1
ATOM 997 O O . GLU A 1 125 ? -2.667 -4.258 -0.595 1.00 98.56 125 GLU A O 1
ATOM 1002 N N . GLU A 1 126 ? -3.345 -5.054 1.390 1.00 98.19 126 GLU A N 1
ATOM 1003 C CA . GLU A 1 126 ? -2.315 -4.350 2.163 1.00 98.19 126 GLU A CA 1
ATOM 1004 C C . GLU A 1 126 ? -0.893 -4.796 1.762 1.00 98.19 126 GLU A C 1
ATOM 1006 O O . GLU A 1 126 ? 0.005 -3.967 1.629 1.00 98.19 126 GLU A O 1
ATOM 1011 N N . ILE A 1 127 ? -0.672 -6.089 1.487 1.00 98.56 127 ILE A N 1
ATOM 1012 C CA . ILE A 1 127 ? 0.612 -6.603 0.967 1.00 98.56 127 ILE A CA 1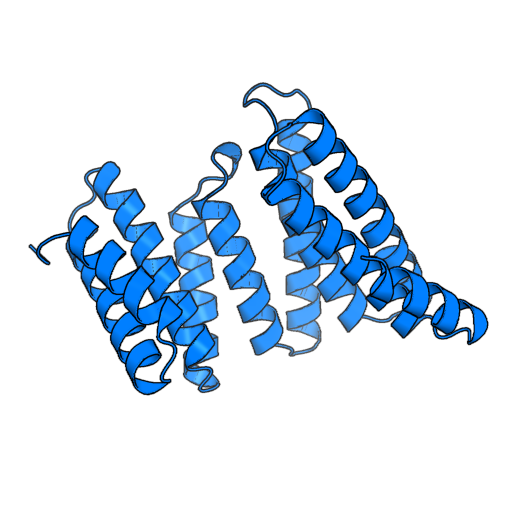
ATOM 1013 C C . ILE A 1 127 ? 0.986 -5.952 -0.363 1.00 98.56 127 ILE A C 1
ATOM 1015 O O . ILE A 1 127 ? 2.165 -5.667 -0.587 1.00 98.56 127 ILE A O 1
ATOM 1019 N N . LEU A 1 128 ? 0.011 -5.702 -1.239 1.00 98.75 128 LEU A N 1
ATOM 1020 C CA . LEU A 1 128 ? 0.277 -5.093 -2.536 1.00 98.75 128 LEU A CA 1
ATOM 1021 C C . LEU A 1 128 ? 0.763 -3.642 -2.381 1.00 98.75 128 LEU A C 1
ATOM 1023 O O . LEU A 1 128 ? 1.695 -3.227 -3.075 1.00 98.75 128 LEU A O 1
ATOM 1027 N N . ASP A 1 129 ? 0.200 -2.898 -1.429 1.00 98.50 129 ASP A N 1
ATOM 1028 C CA . ASP A 1 129 ? 0.656 -1.545 -1.096 1.00 98.50 129 ASP A CA 1
ATOM 1029 C C . ASP A 1 129 ? 2.066 -1.548 -0.472 1.00 98.50 129 ASP A C 1
ATOM 1031 O O . ASP A 1 129 ? 2.898 -0.697 -0.799 1.00 98.50 129 ASP A O 1
ATOM 1035 N N . ILE A 1 130 ? 2.390 -2.536 0.371 1.00 98.69 130 ILE A N 1
ATOM 1036 C CA . ILE A 1 130 ? 3.748 -2.710 0.919 1.00 98.69 130 ILE A CA 1
ATOM 1037 C C . ILE A 1 130 ? 4.750 -3.093 -0.179 1.00 98.69 130 ILE A C 1
ATOM 1039 O O . ILE A 1 130 ? 5.859 -2.558 -0.219 1.00 98.69 130 ILE A O 1
ATOM 1043 N N . SER A 1 131 ? 4.364 -3.968 -1.111 1.00 98.81 131 SER A N 1
ATOM 1044 C CA . SER A 1 131 ? 5.176 -4.307 -2.285 1.00 98.81 131 SER A CA 1
ATOM 1045 C C . SER A 1 131 ? 5.512 -3.059 -3.111 1.00 98.81 131 SER A C 1
ATOM 1047 O O . SER A 1 131 ? 6.673 -2.864 -3.483 1.00 98.81 131 SER A O 1
ATOM 1049 N N . ARG A 1 132 ? 4.532 -2.168 -3.322 1.00 98.69 132 ARG A N 1
ATOM 1050 C CA . ARG A 1 132 ? 4.730 -0.876 -3.996 1.00 98.69 132 ARG A CA 1
ATOM 1051 C C . ARG A 1 132 ? 5.745 0.002 -3.264 1.00 98.69 132 ARG A C 1
ATOM 1053 O O . ARG A 1 132 ? 6.588 0.616 -3.912 1.00 98.69 132 ARG A O 1
ATOM 1060 N N . ALA A 1 133 ? 5.701 0.050 -1.933 1.00 98.31 133 ALA A N 1
ATOM 1061 C CA . ALA A 1 133 ? 6.670 0.812 -1.145 1.00 98.31 133 ALA A CA 1
ATOM 1062 C C . ALA A 1 133 ? 8.110 0.303 -1.348 1.00 98.31 133 ALA A C 1
ATOM 1064 O O . ALA A 1 133 ? 9.010 1.113 -1.563 1.00 98.31 133 ALA A O 1
ATOM 1065 N N . TYR A 1 134 ? 8.313 -1.020 -1.367 1.00 98.69 134 TYR A N 1
ATOM 1066 C CA . TYR A 1 134 ? 9.614 -1.641 -1.665 1.00 98.69 134 TYR A CA 1
ATOM 1067 C C . TYR A 1 134 ? 10.093 -1.431 -3.113 1.00 98.69 134 TYR A C 1
ATOM 1069 O O . TYR A 1 134 ? 11.279 -1.608 -3.379 1.00 98.69 134 TYR A O 1
ATOM 1077 N N . LEU A 1 135 ? 9.206 -1.076 -4.048 1.00 98.19 135 LEU A N 1
ATOM 1078 C CA . LEU A 1 135 ? 9.580 -0.696 -5.414 1.00 98.19 135 LEU A CA 1
ATOM 1079 C C . LEU A 1 135 ? 9.950 0.792 -5.515 1.00 98.19 135 LEU A C 1
ATOM 1081 O O . LEU A 1 135 ? 10.913 1.144 -6.185 1.00 98.19 135 LEU A O 1
ATOM 1085 N N . GLU A 1 136 ? 9.161 1.676 -4.902 1.00 96.50 136 GLU A N 1
ATOM 1086 C CA . GLU A 1 136 ? 9.216 3.118 -5.187 1.00 96.50 136 GLU A CA 1
ATOM 1087 C C . GLU A 1 136 ? 10.087 3.938 -4.226 1.00 96.50 136 GLU A C 1
ATOM 1089 O O . GLU A 1 136 ? 10.440 5.078 -4.539 1.00 96.50 136 GLU A O 1
ATOM 1094 N N . VAL A 1 137 ? 10.362 3.435 -3.022 1.00 97.12 137 VAL A N 1
ATOM 1095 C CA . VAL A 1 137 ? 11.080 4.194 -1.991 1.00 97.12 137 VAL A CA 1
ATOM 1096 C C . VAL A 1 137 ? 12.545 3.779 -1.993 1.00 97.12 137 VAL A C 1
ATOM 1098 O O . VAL A 1 137 ? 12.885 2.721 -1.483 1.00 97.12 137 VAL A O 1
ATOM 1101 N N . ASN A 1 138 ? 13.424 4.643 -2.512 1.00 94.81 138 ASN A N 1
ATOM 1102 C CA . ASN A 1 138 ? 14.848 4.339 -2.736 1.00 94.81 138 ASN A CA 1
ATOM 1103 C C . ASN A 1 138 ? 15.566 3.699 -1.536 1.00 94.81 138 ASN A C 1
ATOM 1105 O O . ASN A 1 138 ? 16.331 2.760 -1.702 1.00 94.81 138 ASN A O 1
ATOM 1109 N N . VAL A 1 139 ? 15.334 4.204 -0.322 1.00 96.75 139 VAL A N 1
ATOM 1110 C CA . VAL A 1 139 ? 15.981 3.692 0.904 1.00 96.75 139 VAL A CA 1
ATOM 1111 C C . VAL A 1 139 ? 15.417 2.349 1.378 1.00 96.75 139 VAL A C 1
ATOM 1113 O O . VAL A 1 139 ? 16.050 1.684 2.190 1.00 96.75 139 VAL A O 1
ATOM 1116 N N . LEU A 1 140 ? 14.239 1.962 0.885 1.00 97.25 140 LEU A N 1
ATOM 1117 C CA . LEU A 1 140 ? 13.632 0.651 1.098 1.00 97.25 140 LEU A CA 1
ATOM 1118 C C . LEU A 1 140 ? 13.861 -0.288 -0.090 1.00 97.25 140 LEU A C 1
ATOM 1120 O O . LEU A 1 140 ? 13.514 -1.455 0.037 1.00 97.25 140 LEU A O 1
ATOM 1124 N N . GLU A 1 141 ? 14.377 0.193 -1.229 1.00 96.50 141 GLU A N 1
ATOM 1125 C CA . GLU A 1 141 ? 14.292 -0.529 -2.501 1.00 96.50 141 GLU A CA 1
ATOM 1126 C C . GLU A 1 141 ? 14.811 -1.964 -2.371 1.00 96.50 141 GLU A C 1
ATOM 1128 O O . GLU A 1 141 ? 15.970 -2.218 -2.040 1.00 96.50 141 GLU A O 1
ATOM 1133 N N . ASN A 1 142 ? 13.916 -2.915 -2.627 1.00 97.69 142 ASN A N 1
ATOM 1134 C CA . ASN A 1 142 ? 14.224 -4.333 -2.582 1.00 97.69 142 ASN A CA 1
ATOM 1135 C C . ASN A 1 142 ? 13.304 -5.066 -3.557 1.00 97.69 142 ASN A C 1
ATOM 1137 O O . ASN A 1 142 ? 12.178 -5.438 -3.222 1.00 97.69 142 ASN A O 1
ATOM 1141 N N . LEU A 1 143 ? 13.791 -5.256 -4.784 1.00 97.19 143 LEU A N 1
ATOM 1142 C CA . LEU A 1 143 ? 12.995 -5.814 -5.880 1.00 97.19 143 LEU A CA 1
ATOM 1143 C C . LEU A 1 143 ? 12.596 -7.272 -5.630 1.00 97.19 143 LEU A C 1
ATOM 1145 O O . LEU A 1 143 ? 11.492 -7.663 -5.996 1.00 97.19 143 LEU A O 1
ATOM 1149 N N . ASP A 1 144 ? 13.443 -8.056 -4.961 1.00 97.88 144 ASP A N 1
ATOM 1150 C CA . ASP A 1 144 ? 13.135 -9.449 -4.617 1.00 97.88 144 ASP A CA 1
ATOM 1151 C C . ASP A 1 144 ? 12.007 -9.521 -3.583 1.00 97.88 144 ASP A C 1
ATOM 1153 O O . ASP A 1 144 ? 11.065 -10.304 -3.723 1.00 97.88 144 ASP A O 1
ATOM 1157 N N . ARG A 1 145 ? 12.060 -8.654 -2.564 1.00 98.25 145 ARG A N 1
ATOM 1158 C CA . ARG A 1 145 ? 10.999 -8.541 -1.559 1.00 98.25 145 ARG A CA 1
ATOM 1159 C C . ARG A 1 145 ? 9.705 -8.011 -2.170 1.00 98.25 145 ARG A C 1
ATOM 1161 O O . ARG A 1 145 ? 8.643 -8.565 -1.892 1.00 98.25 145 ARG A O 1
ATOM 1168 N N . SER A 1 146 ? 9.794 -6.976 -3.002 1.00 98.69 146 SER A N 1
ATOM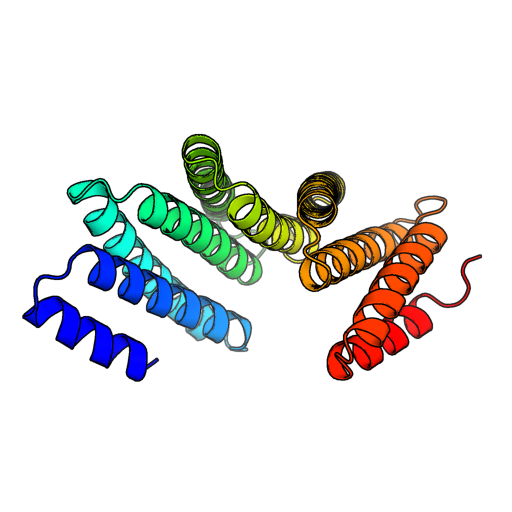 1169 C CA . SER A 1 146 ? 8.654 -6.405 -3.721 1.00 98.69 146 SER A CA 1
ATOM 1170 C C . SER A 1 146 ? 7.972 -7.466 -4.593 1.00 98.69 146 SER A C 1
ATOM 1172 O O . SER A 1 146 ? 6.760 -7.661 -4.479 1.00 98.69 146 SER A O 1
ATOM 1174 N N . GLU A 1 147 ? 8.741 -8.233 -5.374 1.00 98.69 147 GLU A N 1
ATOM 1175 C CA . GLU A 1 147 ? 8.218 -9.312 -6.217 1.00 98.69 147 GLU A CA 1
ATOM 1176 C C . GLU A 1 147 ? 7.539 -10.407 -5.391 1.00 98.69 147 GLU A C 1
ATOM 1178 O O . GLU A 1 147 ? 6.420 -10.808 -5.713 1.00 98.69 147 GLU A O 1
ATOM 1183 N N . ALA A 1 148 ? 8.189 -10.882 -4.323 1.00 98.75 148 ALA A N 1
ATOM 1184 C CA . ALA A 1 148 ? 7.642 -11.936 -3.473 1.00 98.75 148 ALA A CA 1
ATOM 1185 C C . ALA A 1 148 ? 6.264 -11.550 -2.910 1.00 98.75 148 ALA A C 1
ATOM 1187 O O . ALA A 1 148 ? 5.314 -12.326 -3.013 1.00 98.75 148 ALA A O 1
ATOM 1188 N N . LEU A 1 149 ? 6.143 -10.323 -2.394 1.00 98.75 149 LEU A N 1
ATOM 1189 C CA . LEU A 1 149 ? 4.890 -9.781 -1.871 1.00 98.75 149 LEU A CA 1
ATOM 1190 C C . LEU A 1 149 ? 3.829 -9.618 -2.975 1.00 98.75 149 LEU A C 1
ATOM 1192 O O . LEU A 1 149 ? 2.689 -10.039 -2.800 1.00 98.75 149 LEU A O 1
ATOM 1196 N N . ALA A 1 150 ? 4.192 -9.078 -4.143 1.00 98.88 150 ALA A N 1
ATOM 1197 C CA . ALA A 1 150 ? 3.246 -8.913 -5.251 1.00 98.88 150 ALA A CA 1
ATOM 1198 C C . ALA A 1 150 ? 2.710 -10.258 -5.773 1.00 98.88 150 ALA A C 1
ATOM 1200 O O . ALA A 1 150 ? 1.527 -10.367 -6.103 1.00 98.88 150 ALA A O 1
ATOM 1201 N N . ARG A 1 151 ? 3.555 -11.298 -5.825 1.00 98.88 151 ARG A N 1
ATOM 1202 C CA . ARG A 1 151 ? 3.139 -12.661 -6.195 1.00 98.88 151 ARG A CA 1
ATOM 1203 C C . ARG A 1 151 ? 2.221 -13.289 -5.153 1.00 98.88 151 ARG A C 1
ATOM 1205 O O . ARG A 1 151 ? 1.250 -13.937 -5.533 1.00 98.88 151 ARG A O 1
ATOM 1212 N N . GLU A 1 152 ? 2.504 -13.078 -3.869 1.00 98.56 152 GLU A N 1
ATOM 1213 C CA . GLU A 1 152 ? 1.636 -13.521 -2.774 1.00 98.56 152 GLU A CA 1
ATOM 1214 C C . GLU A 1 152 ? 0.233 -12.907 -2.903 1.00 98.56 152 GLU A C 1
ATOM 1216 O O . GLU A 1 152 ? -0.760 -13.636 -2.903 1.00 98.56 152 GLU A O 1
ATOM 1221 N N . SER A 1 153 ? 0.141 -11.589 -3.114 1.00 98.81 153 SER A N 1
ATOM 1222 C CA . SER A 1 153 ? -1.139 -10.912 -3.354 1.00 98.81 153 SER A CA 1
ATOM 1223 C C . SER A 1 153 ? -1.848 -11.421 -4.608 1.00 98.81 153 SER A C 1
ATOM 1225 O O . SER A 1 153 ? -3.049 -11.692 -4.570 1.00 98.81 153 SER A O 1
ATOM 1227 N N . LEU A 1 154 ? -1.115 -11.584 -5.718 1.00 98.88 154 LEU A N 1
ATOM 1228 C CA . LEU A 1 154 ? -1.675 -12.072 -6.980 1.00 98.88 154 LEU A CA 1
ATOM 1229 C C . LEU A 1 154 ? -2.340 -13.442 -6.811 1.00 98.88 154 LEU A C 1
ATOM 1231 O O . LEU A 1 154 ? -3.438 -13.639 -7.329 1.00 98.88 154 LEU A O 1
ATOM 1235 N N . GLN A 1 155 ? -1.715 -14.362 -6.069 1.00 98.75 155 GLN A N 1
ATOM 1236 C CA . GLN A 1 155 ? -2.288 -15.685 -5.821 1.00 98.75 155 GLN A CA 1
ATOM 1237 C C . GLN A 1 155 ? -3.648 -15.586 -5.119 1.00 98.75 155 GLN A C 1
ATOM 1239 O O . GLN A 1 155 ? -4.623 -16.168 -5.587 1.00 98.75 155 GLN A O 1
ATOM 1244 N N . VAL A 1 156 ? -3.753 -14.776 -4.062 1.00 98.75 156 VAL A N 1
ATOM 1245 C CA . VAL A 1 156 ? -5.027 -14.571 -3.352 1.00 98.75 156 VAL A CA 1
ATOM 1246 C C . VAL A 1 156 ? -6.072 -13.933 -4.269 1.00 98.75 156 VAL A C 1
ATOM 1248 O O . VAL A 1 156 ? -7.240 -14.322 -4.259 1.00 98.75 156 VAL A O 1
ATOM 1251 N N . PHE A 1 157 ? -5.687 -12.960 -5.095 1.00 98.75 157 PHE A N 1
ATOM 1252 C CA . PHE A 1 157 ? -6.634 -12.327 -6.013 1.00 98.75 157 PHE A CA 1
ATOM 1253 C C . PHE A 1 157 ? -7.158 -13.287 -7.080 1.00 98.75 157 PHE A C 1
ATOM 1255 O O . PHE A 1 157 ? -8.337 -13.194 -7.426 1.00 98.75 157 PHE A O 1
ATOM 1262 N N . LEU A 1 158 ? -6.332 -14.224 -7.550 1.00 98.62 158 LEU A N 1
ATOM 1263 C CA . LEU A 1 158 ? -6.760 -15.308 -8.434 1.00 98.62 158 LEU A CA 1
ATOM 1264 C C . LEU A 1 158 ? -7.742 -16.245 -7.719 1.00 98.62 158 LEU A C 1
ATOM 1266 O O . LEU A 1 158 ? -8.848 -16.459 -8.216 1.00 98.62 158 LEU A O 1
ATOM 1270 N N . ASP A 1 159 ? -7.383 -16.726 -6.527 1.00 98.56 159 ASP A N 1
ATOM 1271 C CA . ASP A 1 159 ? -8.186 -17.686 -5.754 1.00 98.56 159 ASP A CA 1
ATOM 1272 C C . ASP A 1 159 ? -9.581 -17.140 -5.401 1.00 98.56 159 ASP A C 1
ATOM 1274 O O . ASP A 1 159 ? -10.566 -17.880 -5.368 1.00 98.56 159 ASP A O 1
ATOM 1278 N N . TYR A 1 160 ? -9.684 -15.826 -5.180 1.00 98.19 160 TYR A N 1
ATOM 1279 C CA . TYR A 1 160 ? -10.928 -15.136 -4.823 1.00 98.19 160 TYR A CA 1
ATOM 1280 C C . TYR A 1 160 ? -11.577 -14.368 -5.988 1.00 98.19 160 TYR A C 1
ATOM 1282 O O . TYR A 1 160 ? -12.509 -13.589 -5.764 1.00 98.19 160 TYR A O 1
ATOM 1290 N N . ASN A 1 161 ? -11.107 -14.562 -7.228 1.00 97.94 161 ASN A N 1
ATOM 1291 C CA . ASN A 1 161 ? -11.629 -13.915 -8.440 1.00 97.94 161 ASN A CA 1
ATOM 1292 C C . ASN A 1 161 ? -11.730 -12.375 -8.327 1.00 97.94 161 ASN A C 1
ATOM 1294 O O . ASN A 1 161 ? -12.702 -11.734 -8.744 1.00 97.94 161 ASN A O 1
ATOM 1298 N N . ARG A 1 162 ? -10.717 -11.743 -7.728 1.00 98.44 162 ARG A N 1
ATOM 1299 C CA . ARG A 1 162 ? -10.617 -10.287 -7.562 1.00 98.44 162 ARG A CA 1
ATOM 1300 C C . ARG A 1 162 ? -9.989 -9.641 -8.795 1.00 98.44 162 ARG A C 1
ATOM 1302 O O . ARG A 1 162 ? -8.933 -9.026 -8.711 1.00 98.44 162 ARG A O 1
ATOM 1309 N N . ARG A 1 163 ? -10.668 -9.724 -9.942 1.00 98.31 163 ARG A N 1
ATOM 1310 C CA . ARG A 1 163 ? -10.126 -9.353 -11.271 1.00 98.31 163 ARG A CA 1
ATOM 1311 C C . ARG A 1 163 ? -9.438 -7.980 -11.338 1.00 98.31 163 ARG A C 1
ATOM 1313 O O . ARG A 1 163 ? -8.377 -7.844 -11.934 1.00 98.31 163 ARG A O 1
ATOM 1320 N N . LYS A 1 164 ? -10.004 -6.942 -10.710 1.00 98.38 164 LYS A N 1
ATOM 1321 C CA . LYS A 1 164 ? -9.376 -5.605 -10.686 1.00 98.38 164 LYS A CA 1
ATOM 1322 C C . LYS A 1 164 ? -8.053 -5.595 -9.899 1.00 98.38 164 LYS A C 1
ATOM 1324 O O . LYS A 1 164 ? -7.098 -4.934 -10.304 1.00 98.38 164 LYS A O 1
ATOM 1329 N N . LEU A 1 165 ? -8.007 -6.313 -8.779 1.00 98.56 165 LEU A N 1
ATOM 1330 C CA . LEU A 1 165 ? -6.818 -6.424 -7.932 1.00 98.56 165 LEU A CA 1
ATOM 1331 C C . LEU A 1 165 ? -5.771 -7.346 -8.568 1.00 98.56 165 LEU A C 1
ATOM 1333 O O . LEU A 1 165 ? -4.590 -7.024 -8.544 1.00 98.56 165 LEU A O 1
ATOM 1337 N N . GLU A 1 166 ? -6.200 -8.416 -9.239 1.00 98.69 166 GLU A N 1
ATOM 1338 C CA . GLU A 1 166 ? -5.354 -9.255 -10.098 1.00 98.69 166 GLU A CA 1
ATOM 1339 C C . GLU A 1 166 ? -4.637 -8.406 -11.160 1.00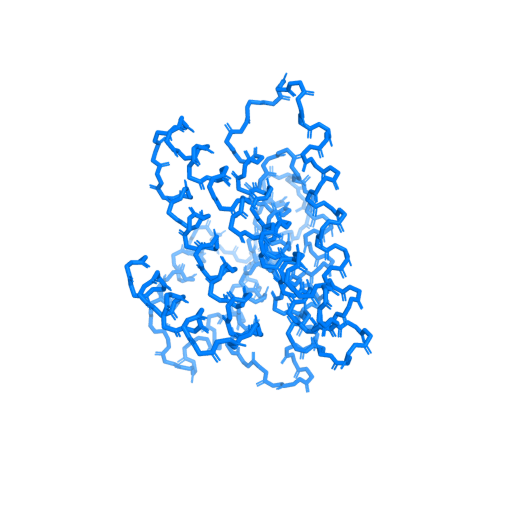 98.69 166 GLU A C 1
ATOM 1341 O O . GLU A 1 166 ? -3.413 -8.461 -11.273 1.00 98.69 166 GLU A O 1
ATOM 1346 N N . ALA A 1 167 ? -5.373 -7.550 -11.880 1.00 98.69 167 ALA A N 1
ATOM 1347 C CA . ALA A 1 167 ? -4.787 -6.629 -12.853 1.00 98.69 167 ALA A CA 1
ATOM 1348 C C . ALA A 1 167 ? -3.783 -5.661 -12.201 1.00 98.69 167 ALA A C 1
ATOM 1350 O O . ALA A 1 167 ? -2.702 -5.433 -12.743 1.00 98.69 167 ALA A O 1
ATOM 1351 N N . SER A 1 168 ? -4.104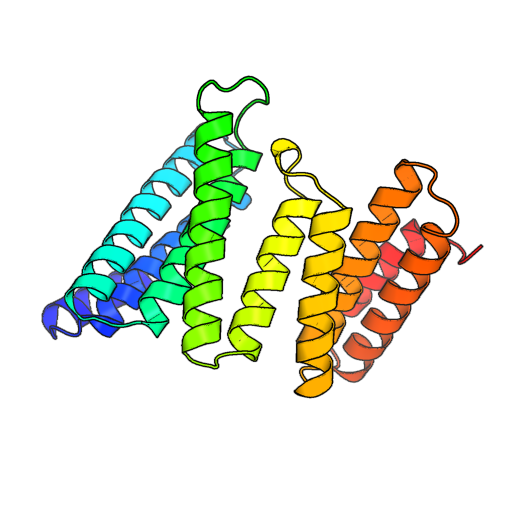 -5.135 -11.015 1.00 98.62 168 SER A N 1
ATOM 1352 C CA . SER A 1 168 ? -3.215 -4.239 -10.257 1.00 98.62 168 SER A CA 1
ATOM 1353 C C . SER A 1 168 ? -1.919 -4.934 -9.820 1.00 98.62 168 SER A C 1
ATOM 1355 O O . SER A 1 168 ? -0.842 -4.351 -9.931 1.00 98.62 168 SER A O 1
ATOM 1357 N N . ALA A 1 169 ? -2.005 -6.187 -9.368 1.00 98.81 169 ALA A N 1
ATOM 1358 C CA . ALA A 1 169 ? -0.849 -6.983 -8.971 1.00 98.81 169 ALA A CA 1
ATOM 1359 C C . ALA A 1 169 ? 0.041 -7.344 -10.164 1.00 98.81 169 ALA A C 1
ATOM 1361 O O . ALA A 1 169 ? 1.261 -7.210 -10.084 1.00 98.81 169 ALA A O 1
ATOM 1362 N N . ARG A 1 170 ? -0.560 -7.720 -11.300 1.00 98.81 170 ARG A N 1
ATOM 1363 C CA . ARG A 1 170 ? 0.183 -7.926 -12.550 1.00 98.81 170 ARG A CA 1
ATOM 1364 C C . ARG A 1 170 ? 0.869 -6.652 -13.022 1.00 98.81 170 ARG A C 1
ATOM 1366 O O . ARG A 1 170 ? 2.043 -6.700 -13.358 1.00 98.81 170 ARG A O 1
ATOM 1373 N N . GLN A 1 171 ? 0.184 -5.511 -12.986 1.00 98.56 171 GLN A N 1
ATOM 1374 C CA . GLN A 1 171 ? 0.798 -4.231 -13.333 1.00 98.56 171 GLN A CA 1
ATOM 1375 C C . GLN A 1 171 ? 2.037 -3.959 -12.460 1.00 98.56 171 GLN A C 1
ATOM 1377 O O . GLN A 1 171 ? 3.099 -3.664 -12.998 1.00 98.56 171 GLN A O 1
ATOM 1382 N N . LEU A 1 172 ? 1.934 -4.129 -11.135 1.00 98.75 172 LEU A N 1
ATOM 1383 C CA . LEU A 1 172 ? 3.075 -3.950 -10.229 1.00 98.75 172 LEU A CA 1
ATOM 1384 C C . LEU A 1 172 ? 4.233 -4.906 -10.554 1.00 98.75 172 LEU A C 1
ATOM 1386 O O . LEU A 1 172 ? 5.381 -4.476 -10.593 1.00 98.75 172 LEU A O 1
ATOM 1390 N N . LEU A 1 173 ? 3.951 -6.180 -10.844 1.00 98.75 173 LEU A N 1
ATOM 1391 C CA . LEU A 1 173 ? 4.978 -7.126 -11.293 1.00 98.75 173 LEU A CA 1
ATOM 1392 C C . LEU A 1 173 ? 5.655 -6.650 -12.585 1.00 98.75 173 LEU A C 1
ATOM 1394 O O . LEU A 1 173 ? 6.879 -6.712 -12.684 1.00 98.75 173 LEU A O 1
ATOM 1398 N N . GLY A 1 174 ? 4.889 -6.120 -13.539 1.00 97.81 174 GLY A N 1
ATOM 1399 C CA . GLY A 1 174 ? 5.428 -5.506 -14.752 1.00 97.81 174 GLY A CA 1
ATOM 1400 C C . GLY A 1 174 ? 6.420 -4.381 -14.451 1.00 97.81 174 GLY A C 1
ATOM 1401 O O . GLY A 1 174 ? 7.531 -4.381 -14.980 1.00 97.81 174 GLY A O 1
ATOM 1402 N N . GLU A 1 175 ? 6.063 -3.474 -13.542 1.00 97.31 175 GLU A N 1
ATOM 1403 C CA . GLU A 1 175 ? 6.922 -2.359 -13.118 1.00 97.31 175 GLU A CA 1
ATOM 1404 C C . GLU A 1 175 ? 8.189 -2.830 -12.383 1.00 97.31 175 GLU A C 1
ATOM 1406 O O . GLU A 1 175 ? 9.278 -2.318 -12.646 1.00 97.31 175 GLU A O 1
ATOM 1411 N N . ILE A 1 176 ? 8.086 -3.850 -11.523 1.00 97.69 176 ILE A N 1
ATOM 1412 C CA . ILE A 1 176 ? 9.244 -4.460 -10.846 1.00 97.69 176 ILE A CA 1
ATOM 1413 C C . ILE A 1 176 ? 10.224 -5.039 -11.872 1.00 97.69 176 ILE A C 1
ATOM 1415 O O . ILE A 1 176 ? 11.436 -4.827 -11.783 1.00 97.69 176 ILE A O 1
ATOM 1419 N N . TYR A 1 177 ? 9.718 -5.764 -12.871 1.00 96.44 177 TYR A N 1
ATOM 1420 C CA . TYR A 1 177 ? 10.566 -6.325 -13.919 1.00 96.44 177 TYR A CA 1
ATOM 1421 C C . TYR A 1 177 ? 11.136 -5.253 -14.845 1.00 96.44 177 TYR A C 1
ATOM 1423 O O . TYR A 1 177 ? 12.285 -5.380 -15.262 1.00 96.44 177 TYR A O 1
ATOM 1431 N N . LEU A 1 178 ? 10.402 -4.172 -15.106 1.00 93.88 178 LEU A N 1
ATOM 1432 C CA . LEU A 1 178 ? 10.931 -3.022 -15.833 1.00 93.88 178 LEU A CA 1
ATOM 1433 C C . LEU A 1 178 ? 12.114 -2.389 -15.084 1.00 93.88 178 LEU A C 1
ATOM 1435 O O . LEU A 1 178 ? 13.165 -2.174 -15.683 1.00 93.88 178 LEU A O 1
ATOM 1439 N N . ARG A 1 179 ? 12.008 -2.217 -13.761 1.00 93.62 179 ARG A N 1
ATOM 1440 C CA . ARG A 1 179 ? 13.114 -1.741 -12.911 1.00 93.62 179 ARG A CA 1
ATOM 1441 C C . ARG A 1 179 ? 14.344 -2.662 -12.974 1.00 93.62 179 ARG A C 1
ATOM 1443 O O . ARG A 1 179 ? 15.476 -2.196 -12.923 1.00 93.62 179 ARG A O 1
ATOM 1450 N N . ARG A 1 180 ? 14.151 -3.975 -13.159 1.00 93.44 180 ARG A N 1
ATOM 1451 C CA . ARG A 1 180 ? 15.246 -4.953 -13.350 1.00 93.44 180 ARG A CA 1
ATOM 1452 C C . ARG A 1 180 ? 15.894 -4.913 -14.736 1.00 93.44 180 ARG A C 1
ATOM 1454 O O . ARG A 1 180 ? 17.049 -5.329 -14.858 1.00 93.44 180 ARG A O 1
ATOM 1461 N N . VAL A 1 181 ? 15.202 -4.414 -15.766 1.00 87.19 181 VAL A N 1
ATOM 1462 C CA . VAL A 1 181 ? 15.804 -4.183 -17.095 1.00 87.19 181 VAL A CA 1
ATOM 1463 C C . VAL A 1 181 ? 16.933 -3.167 -16.988 1.00 87.19 181 VAL A C 1
ATOM 1465 O O . VAL A 1 181 ? 17.999 -3.377 -17.559 1.00 87.19 181 VAL A O 1
ATOM 1468 N N . GLU A 1 182 ? 16.741 -2.119 -16.189 1.00 78.12 182 GLU A N 1
ATOM 1469 C CA . GLU A 1 182 ? 17.767 -1.103 -15.921 1.00 78.12 182 GLU A CA 1
ATOM 1470 C C . GLU A 1 182 ? 19.022 -1.710 -15.261 1.00 78.12 182 GLU A C 1
ATOM 1472 O O . GLU A 1 182 ? 20.130 -1.212 -15.446 1.00 78.12 182 GLU A O 1
ATOM 1477 N N . GLY A 1 183 ? 18.862 -2.832 -14.550 1.00 77.31 183 GLY A N 1
ATOM 1478 C CA . GLY A 1 183 ? 19.942 -3.629 -13.963 1.00 77.31 183 GLY A CA 1
ATOM 1479 C C . GLY A 1 183 ? 20.540 -4.706 -14.880 1.00 77.31 183 GLY A C 1
ATOM 1480 O O . GLY A 1 183 ? 21.328 -5.520 -14.402 1.00 77.31 183 GLY A O 1
ATOM 1481 N N . ASN A 1 184 ? 20.178 -4.747 -16.170 1.00 77.00 184 ASN A N 1
ATOM 1482 C CA . ASN A 1 184 ? 20.617 -5.744 -17.161 1.00 77.00 184 ASN A CA 1
ATOM 1483 C C . ASN A 1 184 ? 20.321 -7.208 -16.780 1.00 77.00 184 ASN A C 1
ATOM 1485 O O . ASN A 1 184 ? 21.062 -8.120 -17.160 1.00 77.00 184 ASN A O 1
ATOM 1489 N N . GLN A 1 1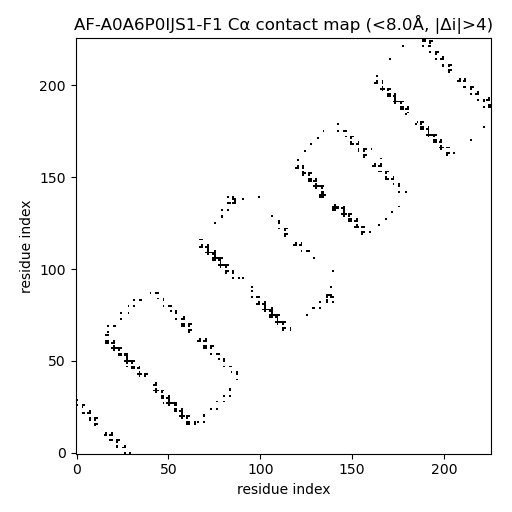85 ? 19.240 -7.466 -16.039 1.00 77.75 185 GLN A N 1
ATOM 1490 C CA . GLN A 1 185 ? 18.840 -8.841 -15.749 1.00 77.75 185 GLN A CA 1
ATOM 1491 C C . GLN A 1 185 ? 18.231 -9.514 -16.986 1.00 77.75 185 GLN A C 1
ATOM 1493 O O . GLN A 1 185 ? 17.326 -8.981 -17.633 1.00 77.75 185 GLN A O 1
ATOM 1498 N N . ALA A 1 186 ? 18.712 -10.720 -17.299 1.00 78.75 186 ALA A N 1
ATOM 1499 C CA . ALA A 1 186 ? 18.212 -11.505 -18.423 1.00 78.75 186 ALA A CA 1
ATOM 1500 C C . ALA A 1 186 ? 16.700 -11.763 -18.291 1.00 78.75 186 ALA A C 1
ATOM 1502 O O . ALA A 1 186 ? 16.197 -12.040 -17.204 1.00 78.75 186 ALA A O 1
ATOM 1503 N N . ASN A 1 187 ? 15.977 -11.694 -19.412 1.00 86.25 187 ASN A N 1
ATOM 1504 C CA . ASN A 1 187 ? 14.527 -11.917 -19.524 1.00 86.25 187 ASN A CA 1
ATOM 1505 C C . ASN A 1 187 ? 13.620 -10.919 -18.780 1.00 86.25 187 ASN A C 1
ATOM 1507 O O . ASN A 1 187 ? 12.399 -11.023 -18.905 1.00 86.25 187 ASN A O 1
ATOM 1511 N N . ALA A 1 188 ? 14.162 -9.932 -18.059 1.00 91.50 188 ALA A N 1
ATOM 1512 C CA . ALA A 1 188 ? 13.351 -8.976 -17.306 1.00 91.50 188 ALA A CA 1
ATOM 1513 C C . ALA A 1 188 ? 12.379 -8.196 -18.211 1.00 91.50 188 ALA A C 1
ATOM 1515 O O . ALA A 1 188 ? 11.209 -8.036 -17.876 1.00 91.50 188 ALA A O 1
ATOM 1516 N N . LYS A 1 189 ? 12.823 -7.816 -19.413 1.00 92.50 189 LYS A N 1
ATOM 1517 C CA . LYS A 1 189 ? 11.998 -7.103 -20.398 1.00 92.50 189 LYS A CA 1
ATOM 1518 C C . LYS A 1 189 ? 10.810 -7.939 -20.878 1.00 92.50 189 LYS A C 1
ATOM 1520 O O . LYS A 1 189 ? 9.677 -7.463 -20.887 1.00 92.50 189 LYS A O 1
ATOM 1525 N N . ALA A 1 190 ? 11.060 -9.205 -21.211 1.00 93.00 190 ALA A N 1
ATOM 1526 C CA . ALA A 1 190 ? 10.023 -10.135 -21.642 1.00 93.00 190 ALA A CA 1
ATOM 1527 C C . ALA A 1 190 ? 8.977 -10.374 -20.539 1.00 93.00 190 ALA A C 1
ATOM 1529 O O . ALA A 1 190 ? 7.782 -10.421 -20.831 1.00 93.00 190 ALA A O 1
ATOM 1530 N N . MET A 1 191 ? 9.417 -10.479 -19.279 1.00 95.31 191 MET A N 1
ATOM 1531 C CA . MET A 1 191 ? 8.527 -10.613 -18.121 1.00 95.31 191 MET A CA 1
ATOM 1532 C C . MET A 1 191 ? 7.696 -9.348 -17.889 1.00 95.31 191 MET A C 1
ATOM 1534 O O . MET A 1 191 ? 6.487 -9.450 -17.689 1.00 95.31 191 MET A O 1
ATOM 1538 N N . ALA A 1 192 ? 8.313 -8.163 -17.966 1.00 95.94 192 ALA A N 1
ATOM 1539 C CA . ALA A 1 192 ? 7.605 -6.891 -17.838 1.00 95.94 192 ALA A CA 1
ATOM 1540 C C . ALA A 1 192 ? 6.497 -6.771 -18.895 1.00 95.94 192 ALA A C 1
ATOM 1542 O O . ALA A 1 192 ? 5.336 -6.530 -18.565 1.00 95.94 192 ALA A O 1
ATOM 1543 N N . TYR A 1 193 ? 6.846 -7.039 -20.158 1.00 95.38 193 TYR A N 1
ATOM 1544 C CA . TYR A 1 193 ? 5.908 -7.029 -21.278 1.00 95.38 193 TYR A CA 1
ATOM 1545 C C . TYR A 1 193 ? 4.731 -7.989 -21.055 1.00 95.38 193 TYR A C 1
ATOM 1547 O O . TYR A 1 193 ? 3.575 -7.619 -21.269 1.00 95.38 193 TYR A O 1
ATOM 1555 N N . GLN A 1 194 ? 5.013 -9.219 -20.609 1.00 96.75 194 GLN A N 1
ATOM 1556 C CA . GLN A 1 194 ? 3.980 -10.214 -20.329 1.00 96.75 194 GLN A CA 1
ATOM 1557 C C . GLN A 1 194 ? 3.007 -9.722 -19.251 1.00 96.75 194 GLN A C 1
ATOM 1559 O O . GLN A 1 194 ? 1.799 -9.706 -19.480 1.00 96.75 194 GLN A O 1
ATOM 1564 N N . PHE A 1 195 ? 3.521 -9.277 -18.104 1.00 98.25 195 PHE A N 1
ATOM 1565 C CA . PHE A 1 195 ? 2.681 -8.832 -16.996 1.00 98.25 195 PHE A CA 1
ATOM 1566 C C . PHE A 1 195 ? 1.829 -7.607 -17.340 1.00 98.25 195 PHE A C 1
ATOM 1568 O O . PHE A 1 195 ? 0.647 -7.566 -16.986 1.00 98.25 195 PHE A O 1
ATOM 1575 N N . PHE A 1 196 ? 2.384 -6.636 -18.069 1.00 98.06 196 PHE A N 1
ATOM 1576 C CA . PHE A 1 196 ? 1.609 -5.490 -18.544 1.00 98.06 196 PHE A CA 1
ATOM 1577 C C . PHE A 1 196 ? 0.516 -5.898 -19.534 1.00 98.06 196 PHE A C 1
ATOM 1579 O O . PHE A 1 196 ? -0.611 -5.421 -19.416 1.00 98.06 196 PHE A O 1
ATOM 1586 N N . THR A 1 197 ? 0.805 -6.820 -20.456 1.00 98.00 197 THR A N 1
ATOM 1587 C CA . THR A 1 197 ? -0.187 -7.322 -21.422 1.00 98.00 197 THR A CA 1
ATOM 1588 C C . THR A 1 197 ? -1.345 -8.027 -20.713 1.00 98.00 197 THR A C 1
ATOM 1590 O O . THR A 1 197 ? -2.506 -7.700 -20.946 1.00 98.00 197 THR A O 1
ATOM 1593 N N . GLU A 1 198 ? -1.042 -8.936 -19.785 1.00 98.38 198 GLU A N 1
ATOM 1594 C CA . GLU A 1 198 ? -2.059 -9.651 -19.004 1.00 98.38 198 GLU A CA 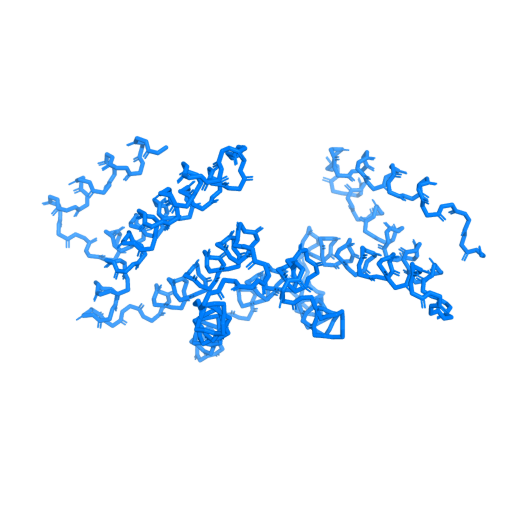1
ATOM 1595 C C . GLU A 1 198 ? -2.895 -8.699 -18.123 1.00 98.38 198 GLU A C 1
ATOM 1597 O O . GLU A 1 198 ? -4.097 -8.900 -17.939 1.00 98.38 198 GLU A O 1
ATOM 1602 N N . SER A 1 199 ? -2.280 -7.647 -17.566 1.00 98.56 199 SER A N 1
ATOM 1603 C CA . SER A 1 199 ? -2.998 -6.607 -16.817 1.00 98.56 199 SER A CA 1
ATOM 1604 C C . SER A 1 199 ? -3.939 -5.800 -17.724 1.00 98.56 199 SER A C 1
ATOM 1606 O O . SER A 1 199 ? -5.113 -5.597 -17.396 1.00 98.56 199 SER A O 1
ATOM 1608 N N . LEU A 1 200 ? -3.448 -5.401 -18.902 1.00 98.25 200 LEU A N 1
ATOM 1609 C CA . LEU A 1 200 ? -4.185 -4.624 -19.898 1.00 98.25 200 LEU A CA 1
ATOM 1610 C C . LEU A 1 200 ? -5.427 -5.369 -20.394 1.00 98.25 200 LEU A C 1
ATOM 1612 O O . LEU A 1 200 ? -6.506 -4.781 -20.482 1.00 98.25 200 LEU A O 1
ATOM 1616 N N . GLU A 1 201 ? -5.300 -6.664 -20.682 1.00 98.38 201 GLU A N 1
ATOM 1617 C CA . GLU A 1 201 ? -6.423 -7.511 -21.096 1.00 98.38 201 GLU A CA 1
ATOM 1618 C C . GLU A 1 201 ? -7.547 -7.522 -20.054 1.00 98.38 201 GLU A C 1
ATOM 1620 O O . GLU A 1 201 ? -8.725 -7.372 -20.402 1.00 98.38 201 GLU A O 1
ATOM 1625 N N . ILE A 1 202 ? -7.203 -7.619 -18.765 1.00 98.50 202 ILE A N 1
ATOM 1626 C CA . ILE A 1 202 ? -8.210 -7.557 -17.707 1.00 98.50 202 ILE A CA 1
ATOM 1627 C C . ILE A 1 202 ? -8.859 -6.179 -17.657 1.00 98.50 202 ILE A C 1
ATOM 1629 O O . ILE A 1 202 ? -10.089 -6.105 -17.660 1.00 98.50 202 ILE A O 1
ATOM 1633 N N . TYR A 1 203 ? -8.082 -5.094 -17.627 1.00 98.56 203 TYR A N 1
ATOM 1634 C CA . TYR A 1 203 ? -8.655 -3.750 -17.540 1.00 98.56 203 TYR A CA 1
ATOM 1635 C C . TYR A 1 203 ? -9.553 -3.409 -18.732 1.00 98.56 203 TYR A C 1
ATOM 1637 O O . TYR A 1 203 ? -10.607 -2.808 -18.523 1.00 98.56 203 TYR A O 1
ATOM 1645 N N . ARG A 1 204 ? -9.214 -3.871 -19.945 1.00 98.06 204 ARG A N 1
ATOM 1646 C CA . ARG A 1 204 ? -10.094 -3.787 -21.124 1.00 98.06 204 ARG A CA 1
ATOM 1647 C C . ARG A 1 204 ? -11.399 -4.543 -20.904 1.00 98.06 204 ARG A C 1
ATOM 1649 O O . ARG A 1 204 ? -12.471 -4.002 -21.146 1.00 98.06 204 ARG A O 1
ATOM 1656 N N . SER A 1 205 ? -11.327 -5.771 -20.390 1.00 98.12 205 SER A N 1
ATOM 1657 C CA . SER A 1 205 ? -12.527 -6.573 -20.113 1.00 98.12 205 SER A CA 1
ATOM 1658 C C . SER A 1 205 ? -13.410 -6.016 -18.984 1.00 98.12 205 SER A C 1
ATOM 1660 O O . SER A 1 205 ? -14.574 -6.395 -18.881 1.00 98.12 205 SER A O 1
ATOM 1662 N N . LEU A 1 206 ? -12.856 -5.157 -18.122 1.00 97.62 206 LEU A N 1
ATOM 1663 C CA . LEU A 1 206 ? -13.564 -4.470 -17.038 1.00 97.62 206 LEU A CA 1
ATOM 1664 C C . LEU A 1 206 ? -14.002 -3.045 -17.418 1.00 97.62 206 LEU A C 1
ATOM 1666 O O . LEU A 1 206 ? -14.574 -2.360 -16.575 1.00 97.62 206 LEU A O 1
ATOM 1670 N N . ASP A 1 207 ? -13.716 -2.599 -18.645 1.00 97.19 207 ASP A N 1
ATOM 1671 C CA . ASP A 1 207 ? -14.004 -1.250 -19.150 1.00 97.19 207 ASP A CA 1
ATOM 1672 C C . ASP A 1 207 ? -13.400 -0.110 -18.296 1.00 97.19 207 ASP A C 1
ATOM 1674 O O . ASP A 1 207 ? -13.987 0.951 -18.090 1.00 97.19 207 ASP A O 1
ATOM 1678 N N . ILE A 1 208 ? -12.187 -0.318 -17.768 1.00 96.38 208 ILE A N 1
ATOM 1679 C CA . ILE A 1 208 ? -11.473 0.680 -16.951 1.00 96.38 208 ILE A CA 1
ATOM 1680 C C . ILE A 1 208 ? -10.516 1.477 -17.849 1.00 96.38 208 ILE A C 1
ATOM 1682 O O . ILE A 1 208 ? -9.298 1.308 -17.802 1.00 96.38 208 ILE A O 1
ATOM 1686 N N . GLN A 1 209 ? -11.075 2.365 -18.676 1.00 94.56 209 GLN A N 1
ATOM 1687 C CA . GLN A 1 209 ? -10.348 3.066 -19.749 1.00 94.56 209 GLN A CA 1
ATOM 1688 C C . GLN A 1 209 ? -9.106 3.840 -19.279 1.00 94.56 209 GLN A C 1
ATOM 1690 O O . GLN A 1 209 ? -8.070 3.796 -19.933 1.00 94.56 209 GLN A O 1
ATOM 1695 N N . GLY A 1 210 ? -9.162 4.490 -18.111 1.00 93.88 210 GLY A N 1
ATOM 1696 C CA . GLY A 1 210 ? -8.000 5.208 -17.571 1.00 93.88 210 GLY A CA 1
ATOM 1697 C C . GLY A 1 210 ? -6.783 4.302 -17.343 1.00 93.88 210 GLY A C 1
ATOM 1698 O O . GLY A 1 210 ? -5.660 4.706 -17.618 1.00 93.88 210 GLY A O 1
ATOM 1699 N N . LYS A 1 211 ? -7.011 3.055 -16.909 1.00 95.94 211 LYS A N 1
ATOM 1700 C CA . LYS A 1 211 ? -5.940 2.067 -16.713 1.00 95.94 211 LYS A CA 1
ATOM 1701 C C . LYS A 1 211 ? -5.465 1.434 -18.015 1.00 95.94 211 LYS A C 1
ATOM 1703 O O . LYS A 1 211 ? -4.294 1.092 -18.120 1.00 95.94 211 LYS A O 1
ATOM 1708 N N . VAL A 1 212 ? -6.352 1.305 -19.000 1.00 95.31 212 VAL A N 1
ATOM 1709 C CA . VAL A 1 212 ? -5.990 0.855 -20.352 1.00 95.31 212 VAL A CA 1
ATOM 1710 C C . VAL A 1 212 ? -4.977 1.817 -20.971 1.00 95.31 212 VAL A C 1
ATOM 1712 O O . VAL A 1 212 ? -3.921 1.368 -21.402 1.00 95.31 212 VAL A O 1
ATOM 1715 N N . ILE A 1 213 ? -5.258 3.123 -20.933 1.00 95.44 213 ILE A N 1
ATOM 1716 C CA . ILE A 1 213 ? -4.370 4.161 -21.480 1.00 95.44 213 ILE A CA 1
ATOM 1717 C C . ILE A 1 213 ? -3.004 4.139 -20.778 1.00 95.44 213 ILE A C 1
ATOM 1719 O O . ILE A 1 213 ? -1.975 4.077 -21.443 1.00 95.44 213 ILE A O 1
ATOM 1723 N N . GLU A 1 214 ? -2.995 4.114 -19.440 1.00 95.06 214 GLU A N 1
ATOM 1724 C CA . GLU A 1 214 ? -1.763 4.047 -18.635 1.00 95.06 214 GLU A CA 1
ATOM 1725 C C . GLU A 1 214 ? -0.877 2.848 -19.026 1.00 95.06 214 GLU A C 1
ATOM 1727 O O . GLU A 1 214 ? 0.328 2.994 -19.219 1.00 95.06 214 GLU A O 1
ATOM 1732 N N . LEU A 1 215 ? -1.467 1.660 -19.186 1.00 94.19 215 LEU A N 1
ATOM 1733 C CA . LEU A 1 215 ? -0.725 0.448 -19.548 1.00 94.19 215 LEU A CA 1
ATOM 1734 C C . LEU A 1 215 ? -0.259 0.430 -21.004 1.00 94.19 215 LEU A C 1
ATOM 1736 O O . LEU A 1 215 ? 0.796 -0.131 -21.296 1.00 94.19 215 LEU A O 1
ATOM 1740 N N . GLU A 1 216 ? -1.018 1.024 -21.924 1.00 94.44 216 GLU A N 1
ATOM 1741 C CA . GLU A 1 216 ? -0.592 1.179 -23.317 1.00 94.44 216 GLU A CA 1
ATOM 1742 C C . GLU A 1 216 ? 0.652 2.072 -23.413 1.00 94.44 216 GLU A C 1
ATOM 1744 O O . GLU A 1 216 ? 1.603 1.719 -24.113 1.00 94.44 216 GLU A O 1
ATOM 1749 N N . GLU A 1 217 ? 0.703 3.165 -22.647 1.00 93.50 217 GLU A N 1
ATOM 1750 C CA . GLU A 1 217 ? 1.892 4.019 -22.534 1.00 93.50 217 GLU A CA 1
ATOM 1751 C C . GLU A 1 217 ? 3.085 3.265 -21.927 1.00 93.50 217 GLU A C 1
ATOM 1753 O O . GLU A 1 217 ? 4.197 3.330 -22.459 1.00 93.50 217 GLU A O 1
ATOM 1758 N N . GLN A 1 218 ? 2.860 2.492 -20.858 1.00 91.94 218 GLN A N 1
ATOM 1759 C CA . GLN A 1 218 ? 3.903 1.657 -20.251 1.00 91.94 218 GLN A CA 1
ATOM 1760 C C . GLN A 1 218 ? 4.454 0.623 -21.244 1.00 91.94 218 GLN A C 1
ATOM 1762 O O . GLN A 1 218 ? 5.670 0.482 -21.371 1.00 91.94 218 GLN A O 1
ATOM 1767 N N . LEU A 1 219 ? 3.591 -0.062 -21.999 1.00 91.62 219 LEU A N 1
ATOM 1768 C CA . LEU A 1 219 ? 3.997 -1.040 -23.015 1.00 91.62 219 LEU A CA 1
ATOM 1769 C C . LEU A 1 219 ? 4.800 -0.407 -24.156 1.00 91.62 219 LEU A C 1
ATOM 1771 O O . LEU A 1 219 ? 5.775 -1.006 -24.612 1.00 91.62 219 LEU A O 1
ATOM 1775 N N . ILE A 1 220 ? 4.442 0.805 -24.592 1.00 91.00 220 ILE A N 1
ATOM 1776 C CA . ILE A 1 220 ? 5.240 1.564 -25.568 1.00 91.00 220 ILE A CA 1
ATOM 1777 C C . ILE A 1 220 ? 6.648 1.822 -25.015 1.00 91.00 220 ILE A C 1
ATOM 1779 O O . ILE A 1 220 ? 7.626 1.637 -25.738 1.00 91.00 220 ILE A O 1
ATOM 1783 N N . GLY A 1 221 ? 6.755 2.195 -23.735 1.00 84.50 221 GLY A N 1
ATOM 1784 C CA . GLY A 1 221 ? 8.035 2.411 -23.053 1.00 84.50 221 GLY A CA 1
ATOM 1785 C C . GLY A 1 221 ? 8.896 1.148 -22.933 1.00 84.50 221 GLY A C 1
ATOM 1786 O O . GLY A 1 221 ? 10.115 1.226 -23.076 1.00 84.50 221 GLY A O 1
ATOM 1787 N N . VAL A 1 222 ? 8.282 -0.023 -22.728 1.00 85.12 222 VAL A N 1
ATOM 1788 C CA . VAL A 1 222 ? 8.990 -1.318 -22.733 1.00 85.12 222 VAL A CA 1
ATOM 1789 C C . VAL A 1 222 ? 9.481 -1.682 -24.141 1.00 85.12 222 VAL A C 1
ATOM 1791 O O . VAL A 1 222 ? 10.564 -2.251 -24.291 1.00 85.12 222 VAL A O 1
ATOM 1794 N N . GLY A 1 223 ? 8.711 -1.353 -25.181 1.00 82.75 223 GLY A N 1
ATOM 1795 C CA . GLY A 1 223 ? 8.999 -1.716 -26.568 1.00 82.75 223 GLY A CA 1
ATOM 1796 C C . GLY A 1 223 ? 8.602 -3.161 -26.899 1.00 82.75 223 GLY A C 1
ATOM 1797 O O . GLY A 1 223 ? 7.618 -3.689 -26.384 1.00 82.75 223 GLY A O 1
ATOM 1798 N N . SER A 1 224 ? 9.345 -3.815 -27.798 1.00 74.44 224 SER A N 1
ATOM 1799 C CA . SER A 1 224 ? 9.100 -5.218 -28.162 1.00 74.44 224 SER A CA 1
ATOM 1800 C C . SER A 1 224 ? 9.402 -6.179 -27.010 1.00 74.44 224 SER A C 1
ATOM 1802 O O . SER A 1 224 ? 10.263 -5.914 -26.175 1.00 74.44 224 SER A O 1
ATOM 1804 N N . ARG A 1 225 ? 8.735 -7.338 -27.014 1.00 73.75 225 ARG A N 1
ATOM 1805 C CA . ARG A 1 225 ? 8.952 -8.430 -26.049 1.00 73.75 225 ARG A CA 1
ATOM 1806 C C . ARG A 1 225 ? 10.392 -8.976 -26.041 1.00 73.75 225 ARG A C 1
ATOM 1808 O O . ARG A 1 225 ? 10.811 -9.511 -25.018 1.00 73.75 225 ARG A O 1
ATOM 1815 N N . GLU A 1 226 ? 11.094 -8.864 -27.171 1.00 64.12 226 GLU A N 1
ATOM 1816 C CA . GLU A 1 226 ? 12.499 -9.268 -27.380 1.00 64.12 226 GLU A CA 1
ATOM 1817 C C . GLU A 1 226 ? 13.501 -8.280 -26.778 1.00 64.12 226 GLU A C 1
ATOM 1819 O O . GLU A 1 226 ? 13.295 -7.050 -26.944 1.00 64.12 226 GLU A O 1
#

Sequence (226 aa):
MDHYQQSLNLHQQLGQNENIANRYRKIGNSQRLLARNTPDTTEALHLLSQGEQSIGQAIEISKANDYKANQANNYTALGLLYSERLRRLPSNHPTLPEQIEQFETNYTMGLTLLSELGQLVDRAEEILDISRAYLEVNVLENLDRSEALARESLQVFLDYNRRKLEASARQLLGEIYLRRVEGNQANAKAMAYQFFTESLEIYRSLDIQGKVIELEEQLIGVGSRE

pLDDT: mean 96.04, std 5.14, range [64.12, 98.88]

Foldseek 3Di:
DVVLVVQLVVCVVVVVLLSNLVSLQVQLLVLLVVLLVDPDLVSSVVSLVSSLVSLVSSCVSCVVVVVLLSNLSSLLSQLLSLLSNLLSDDPPPPCNVVSNVSNVVSNVSSLVSCVVVVVQLVSLVSLLSVLVSCPPRPSNPDLVSSLVSLVSSLVSCVVVVVLLSVLSSLQSQLSSLVVCVVVVDPQSLLSSLVSLVSSLVSCVVVVVVVSNVVSVVVNVVSPDSD

Nearest PDB structures (foldseek):
  4wnd-assembly1_A  TM=8.584E-01  e=8.604E-05  Homo sapiens
  4wnf-assembly1_A  TM=8.296E-01  e=8.468E-04  Homo sapiens
  8w15-assembly1_B  TM=5.766E-01  e=2.445E-02  Homo sapiens
  7dxj-assembly1_B  TM=5.626E-01  e=7.500E-02  Homo sapiens
  9dze-assembly1_h  TM=3.966E-01  e=1.027E-01  synthetic construct

Secondary structure (DSSP, 8-state):
-HHHHHHHHHHHHTT-HHHHHHHHHHHHHHHHHHHHH---HHHHHHHHHHHHHHHHHHHHHHHHTT-HHHHHHHHHHHHHHHHHHHHHS-TT-TTHHHHHHHHHHHHHHHHHHHHHTT-HHHHHHHHHHHHHHHHH-GGG--HHHHHHHHHHHHHHHHHTT-HHHHHHHH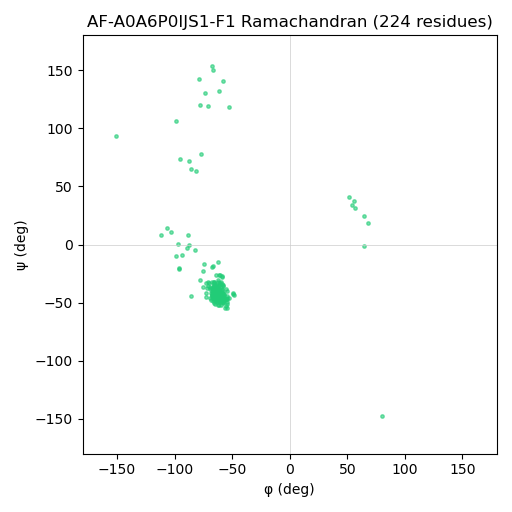HHHHHHHHHHHTTT-TTHHHHHHHHHHHHHHHHHHTT-HHHHHHHHHHHHHH-S--

Solvent-accessible surface area (backbone atoms only — not comparable to full-atom values): 11142 Å² total; per-residue (Å²): 109,67,69,45,53,54,50,31,55,53,28,57,78,68,67,37,57,71,59,31,21,50,29,27,32,54,47,13,51,49,26,38,57,47,24,73,72,40,83,52,62,67,61,18,52,50,33,38,54,53,12,50,52,28,24,47,52,16,36,54,47,18,60,78,69,65,37,56,72,54,35,16,56,30,26,33,51,49,10,57,43,32,45,58,49,56,61,68,51,61,97,80,44,89,59,50,70,60,46,50,51,48,22,54,52,27,31,50,53,9,47,49,43,23,57,76,70,65,37,60,65,63,35,27,54,54,36,37,55,53,16,47,41,20,65,72,20,78,94,56,53,33,64,68,61,17,48,54,32,25,52,56,20,30,52,52,20,59,79,68,66,34,59,72,58,30,22,51,28,28,37,49,49,12,53,53,23,45,60,34,38,81,69,70,44,84,65,19,52,37,51,13,47,50,27,36,51,60,16,34,54,44,29,56,76,66,68,40,60,75,58,32,54,54,42,53,53,51,45,62,74,68,52,66,60,119

Radius of gyration: 18.79 Å; Cα contacts (8 Å, |Δi|>4): 318; chains: 1; bounding box: 44×39×53 Å